Protein AF-F9DN22-F1 (afdb_monomer)

Organism: NCBI:txid1027292

Secondary structure (DSSP, 8-state):
-HHHHHHHHHHHHHHHHHHHGGGGS--SSTTHHHHHHHHHHHHHHHHHHHTTTHHHHHHHHHTTHHHHHTTTS-HHHHHHHHHHHHHHHHHHHHHHHHHHHHHHHHHTSPPP-----EE-T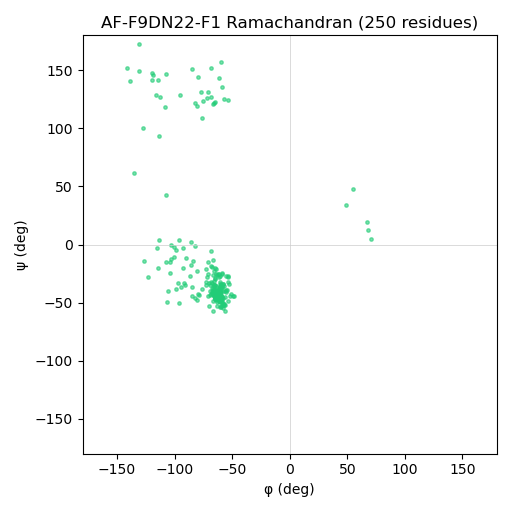TT--EE-THHHHSTTHHHHHH-HHHHHHHHHHHHHHHHHHHHHHHHHHHHH-S-HHHHHHHHHHHHHHHHHHHHHTT-GGG-HHHHH-GGGS-GGG--HHHHHHHHHHHHHHHHHHHHIIIIIS---TT--

Sequence (252 aa):
MAVGFTAVLAMLAAIICTLIIYKNYALEAQLEVYEVGFEIFNLIFPLLAVIPTGWLMYFERKNGFINYTLPRVNKKNYVFSKWIVSAGSGYLVVFCVSMISVLVALYVVPPITVQLSLVNPETGELMGKIVQTHIYGEQFLEQPFLYGLVLSLWKGIIGALVATLGFVFSLYSQNLFVILTGPFVYVLLENFCWSVFGLEKYRLVTAFEPSLVWVEAISWTSFVTGPVLLLLVILGYLVYKRKIVNARIYEL

Structure (mmCIF, N/CA/C/O backbone):
data_AF-F9DN22-F1
#
_entry.id   AF-F9DN22-F1
#
loop_
_atom_site.group_PDB
_atom_site.id
_atom_site.type_symbol
_atom_site.label_atom_id
_atom_site.label_alt_id
_atom_site.label_comp_id
_atom_site.label_asym_id
_atom_site.label_entity_id
_atom_site.label_seq_id
_atom_site.pdbx_PDB_ins_code
_atom_site.Cartn_x
_atom_site.Cartn_y
_atom_site.Cartn_z
_atom_site.occupancy
_atom_site.B_iso_or_equiv
_atom_site.auth_seq_id
_atom_site.auth_comp_id
_atom_site.auth_asym_id
_atom_site.auth_atom_id
_atom_site.pdbx_PDB_model_num
ATOM 1 N N . MET A 1 1 ? -1.978 17.334 8.839 1.00 59.06 1 MET A N 1
ATOM 2 C CA . MET A 1 1 ? -0.557 17.733 8.950 1.00 59.06 1 MET A CA 1
ATOM 3 C C . MET A 1 1 ? 0.388 16.536 8.795 1.00 59.06 1 MET A C 1
ATOM 5 O O . MET A 1 1 ? 1.213 16.576 7.897 1.00 59.06 1 MET A O 1
ATOM 9 N N . ALA A 1 2 ? 0.223 15.442 9.556 1.00 74.75 2 ALA A N 1
ATOM 10 C CA . ALA A 1 2 ? 1.110 14.266 9.474 1.00 74.75 2 ALA A CA 1
ATOM 11 C C . ALA A 1 2 ? 1.152 13.563 8.095 1.00 74.75 2 ALA A C 1
ATOM 13 O O . ALA A 1 2 ? 2.229 13.224 7.612 1.00 74.75 2 ALA A O 1
ATOM 14 N N . VAL A 1 3 ? 0.003 13.398 7.424 1.00 81.31 3 VAL A N 1
ATOM 15 C CA . VAL A 1 3 ? -0.061 12.764 6.089 1.00 81.31 3 VAL A CA 1
ATOM 16 C C . VAL A 1 3 ? 0.710 13.566 5.037 1.00 81.31 3 VAL A C 1
ATOM 18 O O . VAL A 1 3 ? 1.510 13.003 4.305 1.00 81.31 3 VAL A O 1
ATOM 21 N N . GLY A 1 4 ? 0.534 14.890 5.004 1.00 84.44 4 GLY A N 1
ATOM 22 C CA . GLY A 1 4 ? 1.259 15.747 4.062 1.00 84.44 4 GLY A CA 1
ATOM 23 C C . GLY A 1 4 ? 2.772 15.712 4.285 1.00 84.44 4 GLY A C 1
ATOM 24 O O . GLY A 1 4 ? 3.525 15.580 3.329 1.00 84.44 4 GLY A O 1
ATOM 25 N N . PHE A 1 5 ? 3.218 15.752 5.544 1.00 87.88 5 PHE A N 1
ATOM 26 C CA . PHE A 1 5 ? 4.644 15.692 5.870 1.00 87.88 5 PHE A CA 1
ATOM 27 C C . PHE A 1 5 ? 5.283 14.353 5.468 1.00 87.88 5 PHE A C 1
ATOM 29 O O . PHE A 1 5 ? 6.313 14.337 4.801 1.00 87.88 5 PHE A O 1
ATOM 36 N N . THR A 1 6 ? 4.646 13.232 5.824 1.00 86.38 6 THR A N 1
ATOM 37 C CA . THR A 1 6 ? 5.121 11.886 5.447 1.00 86.38 6 THR A CA 1
ATOM 38 C C . THR A 1 6 ? 5.137 11.683 3.934 1.00 86.38 6 THR A C 1
ATOM 40 O O . THR A 1 6 ? 6.126 11.174 3.413 1.00 86.38 6 THR A O 1
ATOM 43 N N . ALA A 1 7 ? 4.101 12.139 3.222 1.00 89.25 7 ALA A N 1
ATOM 44 C CA . ALA A 1 7 ? 4.054 12.087 1.765 1.00 89.25 7 ALA A CA 1
ATOM 45 C C . ALA A 1 7 ? 5.203 12.883 1.135 1.00 89.25 7 ALA A C 1
ATOM 47 O O . ALA A 1 7 ? 5.909 12.352 0.289 1.00 89.25 7 ALA A O 1
ATOM 48 N N . VAL A 1 8 ? 5.424 14.132 1.562 1.00 92.56 8 VAL A N 1
ATOM 49 C CA . VAL A 1 8 ? 6.496 14.986 1.021 1.00 92.56 8 VAL A CA 1
ATOM 50 C C . VAL A 1 8 ? 7.867 14.371 1.272 1.00 92.56 8 VAL A C 1
ATOM 52 O O . VAL A 1 8 ? 8.672 14.293 0.349 1.00 92.56 8 VAL A O 1
ATOM 55 N N . LEU A 1 9 ? 8.126 13.881 2.485 1.00 92.75 9 LEU A N 1
ATOM 56 C CA . LEU A 1 9 ? 9.406 13.258 2.813 1.00 92.75 9 LEU A CA 1
ATOM 57 C C . LEU A 1 9 ? 9.639 11.978 1.997 1.00 92.75 9 LEU A C 1
ATOM 59 O O . LEU A 1 9 ? 10.730 11.785 1.464 1.00 92.75 9 LEU A O 1
ATOM 63 N N . ALA A 1 10 ? 8.609 11.143 1.841 1.00 91.94 10 ALA A N 1
ATOM 64 C CA . ALA A 1 10 ? 8.686 9.939 1.020 1.00 91.94 10 ALA A CA 1
ATOM 65 C C . ALA A 1 10 ? 8.873 10.265 -0.471 1.00 91.94 10 ALA A C 1
ATOM 67 O O . ALA A 1 10 ? 9.669 9.609 -1.131 1.00 91.94 10 ALA A O 1
ATOM 68 N N . MET A 1 11 ? 8.210 11.305 -0.989 1.00 93.12 11 MET A N 1
ATOM 69 C CA . MET A 1 11 ? 8.397 11.777 -2.365 1.00 93.12 11 MET A CA 1
ATOM 70 C C . MET A 1 11 ? 9.815 12.308 -2.600 1.00 93.12 11 MET A C 1
ATOM 72 O O . MET A 1 11 ? 10.427 11.972 -3.607 1.00 93.12 11 MET A O 1
ATOM 76 N N . LEU A 1 12 ? 10.374 13.092 -1.672 1.00 93.88 12 LEU A N 1
ATOM 77 C CA . LEU A 1 12 ? 11.759 13.570 -1.774 1.00 93.88 12 LEU A CA 1
ATOM 78 C C . LEU A 1 12 ? 12.757 12.409 -1.770 1.00 93.88 12 LEU A C 1
ATOM 80 O O . LEU A 1 12 ? 13.663 12.379 -2.600 1.00 93.88 12 LEU A O 1
ATOM 84 N N . ALA A 1 13 ? 12.569 11.434 -0.878 1.00 93.44 13 ALA A N 1
ATOM 85 C CA . ALA A 1 13 ? 13.389 10.227 -0.854 1.00 93.44 13 ALA A CA 1
ATOM 86 C C . ALA A 1 13 ? 13.275 9.445 -2.173 1.00 93.44 13 ALA A C 1
ATOM 88 O O . ALA A 1 13 ? 14.283 9.016 -2.724 1.00 93.44 13 ALA A O 1
ATOM 89 N N . ALA A 1 14 ? 12.061 9.324 -2.711 1.00 91.88 14 ALA A N 1
ATOM 90 C CA . ALA A 1 14 ? 11.787 8.647 -3.969 1.00 91.88 14 ALA A CA 1
ATOM 91 C C . ALA A 1 14 ? 12.483 9.315 -5.160 1.00 91.88 14 ALA A C 1
ATOM 93 O O . ALA A 1 14 ? 13.136 8.627 -5.943 1.00 91.88 14 ALA A O 1
ATOM 94 N N . ILE A 1 15 ? 12.439 10.649 -5.242 1.00 92.88 15 ILE A N 1
ATOM 95 C CA . ILE A 1 15 ? 13.189 11.429 -6.237 1.00 92.88 15 ILE A CA 1
ATOM 96 C C . ILE A 1 15 ? 14.686 11.110 -6.127 1.00 92.88 15 ILE A C 1
ATOM 98 O O . ILE A 1 15 ? 15.316 10.735 -7.114 1.00 92.88 15 ILE A O 1
ATOM 102 N N . ILE A 1 16 ? 15.258 11.198 -4.924 1.00 92.75 16 ILE A N 1
ATOM 103 C CA . ILE A 1 16 ? 16.691 10.960 -4.695 1.00 92.75 16 ILE A CA 1
ATOM 104 C C . ILE A 1 16 ? 17.095 9.540 -5.119 1.00 92.75 16 ILE A C 1
ATOM 106 O O . ILE A 1 16 ? 18.076 9.381 -5.844 1.00 92.75 16 ILE A O 1
ATOM 110 N N . CYS A 1 17 ? 16.332 8.518 -4.725 1.00 90.44 17 CYS A N 1
ATOM 111 C CA . CYS A 1 17 ? 16.600 7.128 -5.100 1.00 90.44 17 CYS A CA 1
ATOM 112 C C . CYS A 1 17 ? 16.582 6.940 -6.623 1.00 90.44 17 CYS A C 1
ATOM 114 O O . CYS A 1 17 ? 17.547 6.417 -7.183 1.00 90.44 17 CYS A O 1
ATOM 116 N N . THR A 1 18 ? 15.553 7.452 -7.308 1.00 89.12 18 THR A N 1
ATOM 117 C CA . THR A 1 18 ? 15.462 7.370 -8.777 1.00 89.12 18 THR A CA 1
ATOM 118 C C . THR A 1 18 ? 16.566 8.123 -9.512 1.00 89.12 18 THR A C 1
ATOM 120 O O . THR A 1 18 ? 16.901 7.742 -10.622 1.00 89.12 18 THR A O 1
ATOM 123 N N . LEU A 1 19 ? 17.176 9.155 -8.917 1.00 89.31 19 LEU A N 1
ATOM 124 C CA . LEU A 1 19 ? 18.270 9.915 -9.539 1.00 89.31 19 LEU A CA 1
ATOM 125 C C . LEU A 1 19 ? 19.661 9.295 -9.326 1.00 89.31 19 LEU A C 1
ATOM 127 O O . LEU A 1 19 ? 20.612 9.663 -10.023 1.00 89.31 19 LEU A O 1
ATOM 131 N N . ILE A 1 20 ? 19.806 8.401 -8.345 1.00 89.44 20 ILE A N 1
ATOM 132 C CA . ILE A 1 20 ? 21.106 7.849 -7.942 1.00 89.44 20 ILE A CA 1
ATOM 133 C C . ILE A 1 20 ? 21.261 6.400 -8.397 1.00 89.44 20 ILE A C 1
ATOM 135 O O . ILE A 1 20 ? 22.288 6.068 -8.985 1.00 89.44 20 ILE A O 1
ATOM 139 N N . ILE A 1 21 ? 20.269 5.547 -8.127 1.00 87.44 21 ILE A N 1
ATOM 140 C CA . ILE A 1 21 ? 20.440 4.087 -8.200 1.00 87.44 21 ILE A CA 1
ATOM 141 C C . ILE A 1 21 ? 20.625 3.617 -9.650 1.00 87.44 21 ILE A C 1
ATOM 143 O O . ILE A 1 21 ? 21.513 2.810 -9.913 1.00 87.44 21 ILE A O 1
ATOM 147 N N . TYR A 1 22 ? 19.880 4.188 -10.603 1.00 85.38 22 TYR A N 1
ATOM 148 C CA . TYR A 1 22 ? 19.884 3.747 -12.006 1.00 85.38 22 TYR A CA 1
ATOM 149 C C . TYR A 1 22 ? 21.254 3.814 -12.696 1.00 85.38 22 TYR A C 1
ATOM 151 O O . TYR A 1 22 ? 21.498 3.084 -13.650 1.00 85.38 22 TYR A O 1
ATOM 159 N N . LYS A 1 23 ? 22.170 4.670 -12.223 1.00 84.94 23 LYS A N 1
ATOM 160 C CA . LYS A 1 23 ? 23.470 4.913 -12.873 1.00 84.94 23 LYS A CA 1
ATOM 161 C C . LYS A 1 23 ? 24.381 3.686 -12.907 1.00 84.94 23 LYS A C 1
ATOM 163 O O . LYS A 1 23 ? 25.302 3.645 -13.714 1.00 84.94 23 LYS A O 1
ATOM 168 N N . ASN A 1 24 ? 24.140 2.719 -12.024 1.00 83.50 24 ASN A N 1
ATOM 169 C CA . ASN A 1 24 ? 24.929 1.493 -11.923 1.00 83.50 24 ASN A CA 1
ATOM 170 C C . ASN A 1 24 ? 24.303 0.309 -12.680 1.00 83.50 24 ASN A C 1
ATOM 172 O O . ASN A 1 24 ? 24.827 -0.799 -12.591 1.00 83.50 24 ASN A O 1
ATOM 176 N N . TYR A 1 25 ? 23.190 0.522 -13.388 1.00 81.44 25 TYR A N 1
ATOM 177 C CA . TYR A 1 25 ? 22.428 -0.531 -14.055 1.00 81.44 25 TYR A CA 1
ATOM 178 C C . TYR A 1 25 ? 22.480 -0.364 -15.575 1.00 81.44 25 TYR A C 1
ATOM 180 O O . TYR A 1 25 ? 22.419 0.748 -16.099 1.00 81.44 25 TYR A O 1
ATOM 188 N N . ALA A 1 26 ? 22.577 -1.491 -16.280 1.00 80.25 26 ALA A N 1
ATOM 189 C CA . ALA A 1 26 ? 22.326 -1.554 -17.712 1.00 80.25 26 ALA A CA 1
ATOM 190 C C . ALA A 1 26 ? 20.810 -1.617 -17.922 1.00 80.25 26 ALA A C 1
ATOM 192 O O . ALA A 1 26 ? 20.167 -2.536 -17.417 1.00 80.25 26 ALA A O 1
ATOM 193 N N . LEU A 1 27 ? 20.257 -0.622 -18.615 1.00 82.50 27 LEU A N 1
ATOM 194 C CA . LEU A 1 27 ? 18.819 -0.471 -18.819 1.00 82.50 27 LEU A CA 1
ATOM 195 C C . LEU A 1 27 ? 18.485 -0.520 -20.311 1.00 82.50 27 LEU A C 1
ATOM 197 O O . LEU A 1 27 ? 19.245 -0.042 -21.162 1.00 82.50 27 LEU A O 1
ATOM 201 N N . GLU A 1 28 ? 17.328 -1.086 -20.616 1.00 80.25 28 GLU A N 1
ATOM 202 C CA . GLU A 1 28 ? 16.804 -1.255 -21.967 1.00 80.25 28 GLU A CA 1
ATOM 203 C C . GLU A 1 28 ? 15.687 -0.244 -22.274 1.00 80.25 28 GLU A C 1
ATOM 205 O O . GLU A 1 28 ? 15.499 0.117 -23.436 1.00 80.25 28 GLU A O 1
ATOM 210 N N . ALA A 1 29 ? 14.989 0.281 -21.259 1.00 83.38 29 ALA A N 1
ATOM 211 C CA . ALA A 1 29 ? 14.007 1.353 -21.437 1.00 83.38 29 ALA A CA 1
ATOM 212 C C . ALA A 1 29 ? 14.017 2.384 -20.314 1.00 83.38 29 ALA A C 1
ATOM 214 O O . ALA A 1 29 ? 14.308 2.106 -19.153 1.00 83.38 29 ALA A O 1
ATOM 215 N N . GLN A 1 30 ? 13.614 3.602 -20.676 1.00 84.69 30 GLN A N 1
ATOM 216 C CA . GLN A 1 30 ? 13.606 4.748 -19.771 1.00 84.69 30 GLN A CA 1
ATOM 217 C C . GLN A 1 30 ? 12.753 4.504 -18.516 1.00 84.69 30 GLN A C 1
ATOM 219 O O . GLN A 1 30 ? 13.094 4.985 -17.439 1.00 84.69 30 GLN A O 1
ATOM 224 N N . LEU A 1 31 ? 11.651 3.757 -18.630 1.00 86.62 31 LEU A N 1
ATOM 225 C CA . LEU A 1 31 ? 10.763 3.500 -17.498 1.00 86.62 31 LEU A CA 1
ATOM 226 C C . LEU A 1 31 ? 11.362 2.520 -16.470 1.00 86.62 31 LEU A C 1
ATOM 228 O O . LEU A 1 31 ? 10.996 2.588 -15.301 1.00 86.62 31 LEU A O 1
ATOM 232 N N . GLU A 1 32 ? 12.347 1.695 -16.833 1.00 86.75 32 GLU A N 1
ATOM 233 C CA . GLU A 1 32 ? 13.037 0.803 -15.881 1.00 86.75 32 GLU A CA 1
ATOM 234 C C . GLU A 1 32 ? 13.844 1.581 -14.827 1.00 86.75 32 GLU A C 1
ATOM 236 O O . GLU A 1 32 ? 14.063 1.098 -13.717 1.00 86.75 32 GLU A O 1
ATOM 241 N N . VAL A 1 33 ? 14.222 2.832 -15.127 1.00 89.06 33 VAL A N 1
ATOM 242 C CA . VAL A 1 33 ? 14.831 3.762 -14.158 1.00 89.06 33 VAL A CA 1
ATOM 243 C C . VAL A 1 33 ? 13.944 3.920 -12.921 1.00 89.06 33 VAL A C 1
ATOM 245 O O . VAL A 1 33 ? 14.444 4.003 -11.796 1.00 89.06 33 VAL A O 1
ATOM 248 N N . TYR A 1 34 ? 12.624 3.963 -13.123 1.00 89.88 34 TYR A N 1
ATOM 249 C CA . TYR A 1 34 ? 11.663 4.014 -12.030 1.00 89.88 34 TYR A CA 1
ATOM 250 C C . TYR A 1 34 ? 11.689 2.718 -11.222 1.00 89.88 34 TYR A C 1
ATOM 252 O O . TYR A 1 34 ? 11.789 2.792 -10.002 1.00 89.88 34 TYR A O 1
ATOM 260 N N . GLU A 1 35 ? 11.641 1.559 -11.875 1.00 88.00 35 GLU A N 1
ATOM 261 C CA . GLU A 1 35 ? 11.565 0.263 -11.194 1.00 88.00 35 GLU A CA 1
ATOM 262 C C . GLU A 1 35 ? 12.786 0.021 -10.299 1.00 88.00 35 GLU A C 1
ATOM 264 O O . GLU A 1 35 ? 12.640 -0.257 -9.107 1.00 88.00 35 GLU A O 1
ATOM 269 N N . VAL A 1 36 ? 13.985 0.266 -10.835 1.00 88.12 36 VAL A N 1
ATOM 270 C CA . VAL A 1 36 ? 15.254 0.170 -10.096 1.00 88.12 36 VAL A CA 1
ATOM 271 C C . VAL A 1 36 ? 15.319 1.199 -8.963 1.00 88.12 36 VAL A C 1
ATOM 273 O O . VAL A 1 36 ? 15.729 0.903 -7.841 1.00 88.12 36 VAL A O 1
ATOM 276 N N . GLY A 1 37 ? 14.877 2.433 -9.216 1.00 86.88 37 GLY A N 1
ATOM 277 C CA . GLY A 1 37 ? 14.836 3.478 -8.192 1.00 86.88 37 GLY A CA 1
ATOM 278 C C . GLY A 1 37 ? 13.820 3.217 -7.074 1.00 86.88 37 GLY A C 1
ATOM 279 O O . GLY A 1 37 ? 13.931 3.806 -5.995 1.00 86.88 37 GLY A O 1
ATOM 280 N N . PHE A 1 38 ? 12.834 2.350 -7.311 1.00 90.31 38 PHE A N 1
ATOM 281 C CA . PHE A 1 38 ? 11.705 2.105 -6.418 1.00 90.31 38 PHE A CA 1
ATOM 282 C C . PHE A 1 38 ? 11.857 0.834 -5.562 1.00 90.31 38 PHE A C 1
ATOM 284 O O . PHE A 1 38 ? 11.040 0.596 -4.672 1.00 90.31 38 PHE A O 1
ATOM 291 N N . GLU A 1 39 ? 12.932 0.058 -5.729 1.00 88.75 39 GLU A N 1
ATOM 292 C CA . GLU A 1 39 ? 13.181 -1.193 -4.989 1.00 88.75 39 GLU A CA 1
ATOM 293 C C . GLU A 1 39 ? 13.074 -1.045 -3.461 1.00 88.75 39 GLU A C 1
ATOM 295 O O . GLU A 1 39 ? 12.423 -1.846 -2.787 1.00 88.75 39 GLU A O 1
ATOM 300 N N . ILE A 1 40 ? 13.653 0.020 -2.892 1.00 90.19 40 ILE A N 1
ATOM 301 C CA . ILE A 1 40 ? 13.572 0.283 -1.444 1.00 90.19 40 ILE A CA 1
ATOM 302 C C . ILE A 1 40 ? 12.113 0.505 -1.026 1.00 90.19 40 ILE A C 1
ATOM 304 O O . ILE A 1 40 ? 11.674 0.001 0.010 1.00 90.19 40 ILE A O 1
ATOM 308 N N . PHE A 1 41 ? 11.342 1.221 -1.846 1.00 91.69 41 PHE A N 1
ATOM 309 C CA . PHE A 1 41 ? 9.927 1.490 -1.604 1.00 91.69 41 PHE A CA 1
ATOM 310 C C . PHE A 1 41 ? 9.081 0.223 -1.704 1.00 91.69 41 PHE A C 1
ATOM 312 O O . PHE A 1 41 ? 8.162 0.066 -0.904 1.00 91.69 41 PHE A O 1
ATOM 319 N N . ASN A 1 42 ? 9.438 -0.724 -2.574 1.00 91.38 42 ASN A N 1
ATOM 320 C CA . ASN A 1 42 ? 8.796 -2.040 -2.644 1.00 91.38 42 ASN A CA 1
ATOM 321 C C . ASN A 1 42 ? 8.933 -2.847 -1.346 1.00 91.38 42 ASN A C 1
ATOM 323 O O . ASN A 1 42 ? 8.046 -3.633 -1.019 1.00 91.38 42 ASN A O 1
ATOM 327 N N . LEU A 1 43 ? 9.989 -2.621 -0.562 1.00 92.12 43 LEU A N 1
ATOM 328 C CA . LEU A 1 43 ? 10.130 -3.232 0.759 1.00 92.12 43 LEU A CA 1
ATOM 329 C C . LEU A 1 43 ? 9.345 -2.468 1.837 1.00 92.12 43 LEU A C 1
ATOM 331 O O . LEU A 1 43 ? 8.655 -3.073 2.659 1.00 92.12 43 LEU A O 1
ATOM 335 N N . ILE A 1 44 ? 9.455 -1.136 1.862 1.00 93.94 44 ILE A N 1
ATOM 336 C CA . ILE A 1 44 ? 8.941 -0.314 2.973 1.00 93.94 44 ILE A CA 1
ATOM 337 C C . ILE A 1 44 ? 7.515 0.220 2.768 1.00 93.94 44 ILE A C 1
ATOM 339 O O . ILE A 1 44 ? 6.976 0.849 3.685 1.00 93.94 44 ILE A O 1
ATOM 343 N N . PHE A 1 45 ? 6.867 -0.022 1.621 1.00 94.00 45 PHE A N 1
ATOM 344 C CA . PHE A 1 45 ? 5.517 0.493 1.346 1.00 94.00 45 PHE A CA 1
ATOM 345 C C . PHE A 1 45 ? 4.475 0.175 2.435 1.00 94.00 45 PHE A C 1
ATOM 347 O O . PHE A 1 45 ? 3.635 1.047 2.685 1.00 94.00 45 PHE A O 1
ATOM 354 N N . PRO A 1 46 ? 4.502 -0.978 3.150 1.00 95.12 46 PRO A N 1
ATOM 355 C CA . PRO A 1 46 ? 3.509 -1.242 4.186 1.00 95.12 46 PRO A CA 1
ATOM 356 C C . PRO A 1 46 ? 3.624 -0.269 5.360 1.00 95.12 46 PRO A C 1
ATOM 358 O O . PRO A 1 46 ? 2.618 0.134 5.942 1.00 95.12 46 PRO A O 1
ATOM 361 N N . LEU A 1 47 ? 4.852 0.146 5.687 1.00 94.12 47 LEU A N 1
ATOM 362 C CA . LEU A 1 47 ? 5.113 1.143 6.721 1.00 94.12 47 LEU A CA 1
ATOM 363 C C . LEU A 1 47 ? 4.665 2.528 6.252 1.00 94.12 47 LEU A C 1
ATOM 365 O O . LEU A 1 47 ? 3.981 3.230 6.995 1.00 94.12 47 LEU A O 1
ATOM 369 N N . LEU A 1 48 ? 4.984 2.897 5.008 1.00 93.06 48 LEU A N 1
ATOM 370 C CA . LEU A 1 48 ? 4.572 4.180 4.427 1.00 93.06 48 LEU A CA 1
ATOM 371 C C . LEU A 1 48 ? 3.049 4.341 4.383 1.00 93.06 48 LEU A C 1
ATOM 373 O O . LEU A 1 48 ? 2.547 5.433 4.638 1.00 93.06 48 LEU A O 1
ATOM 377 N N . ALA A 1 49 ? 2.313 3.261 4.117 1.00 94.50 49 ALA A N 1
ATOM 378 C CA . ALA A 1 49 ? 0.855 3.284 4.095 1.00 94.50 49 ALA A CA 1
ATOM 379 C C . ALA A 1 49 ? 0.234 3.484 5.492 1.00 94.50 49 ALA A C 1
ATOM 381 O O . ALA A 1 49 ? -0.805 4.132 5.622 1.00 94.50 49 ALA A O 1
ATOM 382 N N . VAL A 1 50 ? 0.852 2.933 6.544 1.00 94.00 50 VAL A N 1
ATOM 383 C CA . VAL A 1 50 ? 0.243 2.831 7.884 1.00 94.00 50 VAL A CA 1
ATOM 384 C C . VAL A 1 50 ? 0.712 3.931 8.834 1.00 94.00 50 VAL A C 1
ATOM 386 O O . VAL A 1 50 ? -0.098 4.458 9.597 1.00 94.00 50 VAL A O 1
ATOM 389 N N . ILE A 1 51 ? 1.989 4.323 8.793 1.00 91.62 51 ILE A N 1
ATOM 390 C CA . ILE A 1 51 ? 2.568 5.357 9.673 1.00 91.62 51 ILE A CA 1
ATOM 391 C C . ILE A 1 51 ? 1.758 6.667 9.702 1.00 91.62 51 ILE A C 1
ATOM 393 O O . ILE A 1 51 ? 1.547 7.194 10.799 1.00 91.62 51 ILE A O 1
ATOM 397 N N . PRO A 1 52 ? 1.250 7.201 8.572 1.00 89.38 52 PRO A N 1
ATOM 398 C CA . PRO A 1 52 ? 0.568 8.492 8.563 1.00 89.38 52 PRO A CA 1
ATOM 399 C C . PRO A 1 52 ? -0.687 8.543 9.442 1.00 89.38 52 PRO A C 1
ATOM 401 O O . PRO A 1 52 ? -0.959 9.580 10.054 1.00 89.38 52 PRO A O 1
ATOM 404 N N . THR A 1 53 ? -1.452 7.446 9.512 1.00 90.12 53 THR A N 1
ATOM 405 C CA . THR A 1 53 ? -2.776 7.423 10.160 1.00 90.12 53 THR A CA 1
ATOM 406 C C . THR A 1 53 ? -2.973 6.342 11.218 1.00 90.12 53 THR A C 1
ATOM 408 O O . THR A 1 53 ? -3.898 6.468 12.021 1.00 90.12 53 THR A O 1
ATOM 411 N N . GLY A 1 54 ? -2.104 5.333 11.306 1.00 86.88 54 GLY A N 1
ATOM 412 C CA . GLY A 1 54 ? -2.263 4.189 12.215 1.00 86.88 54 GLY A CA 1
ATOM 413 C C . GLY A 1 54 ? -2.315 4.562 13.701 1.00 86.88 54 GLY A C 1
ATOM 414 O O . GLY A 1 54 ? -2.974 3.895 14.494 1.00 86.88 54 GLY A O 1
ATOM 415 N N . TRP A 1 55 ? -1.693 5.677 14.088 1.00 89.94 55 TRP A N 1
ATOM 416 C CA . TRP A 1 55 ? -1.701 6.176 15.466 1.00 89.94 55 TRP A CA 1
ATOM 417 C C . TRP A 1 55 ? -2.979 6.946 15.839 1.00 89.94 55 TRP A C 1
ATOM 419 O O . TRP A 1 55 ? -3.312 7.017 17.021 1.00 89.94 55 TRP A O 1
ATOM 429 N N . LEU A 1 56 ? -3.722 7.501 14.873 1.00 91.19 56 LEU A N 1
ATOM 430 C CA . LEU A 1 56 ? -4.838 8.419 15.149 1.00 91.19 56 LEU A CA 1
ATOM 431 C C . LEU A 1 56 ? -5.929 7.758 15.997 1.00 91.19 56 LEU A C 1
ATOM 433 O O . LEU A 1 56 ? -6.277 8.247 17.070 1.00 91.19 56 LEU A O 1
ATOM 437 N N . MET A 1 57 ? -6.426 6.606 15.547 1.00 89.62 57 MET A N 1
ATOM 438 C CA . MET A 1 57 ? -7.472 5.871 16.262 1.00 89.62 57 MET A CA 1
ATOM 439 C C . MET A 1 57 ? -6.962 5.299 17.592 1.00 89.62 57 MET A C 1
ATOM 441 O O . MET A 1 57 ? -7.704 5.229 18.572 1.00 89.62 57 MET A O 1
ATOM 445 N N . TYR A 1 58 ? -5.680 4.930 17.653 1.00 90.81 58 TYR A N 1
ATOM 446 C CA . TYR A 1 58 ? -5.051 4.449 18.879 1.00 90.81 58 TYR A CA 1
ATOM 447 C C . TYR A 1 58 ? -5.068 5.507 19.989 1.00 90.81 58 TYR A C 1
ATOM 449 O O . TYR A 1 58 ? -5.496 5.209 21.104 1.00 90.81 58 TYR A O 1
ATOM 457 N N . PHE A 1 59 ? -4.658 6.746 19.700 1.00 89.81 59 PHE A N 1
ATOM 458 C CA . PHE A 1 59 ? -4.664 7.812 20.707 1.00 89.81 59 PHE A CA 1
ATOM 459 C C . PHE A 1 59 ? -6.075 8.266 21.082 1.00 89.81 59 PHE A C 1
ATOM 461 O O . PHE A 1 59 ? -6.316 8.576 22.246 1.00 89.81 59 PHE A O 1
ATOM 468 N N . GLU A 1 60 ? -7.027 8.252 20.147 1.00 89.56 60 GLU A N 1
ATOM 469 C CA . GLU A 1 60 ? -8.432 8.544 20.465 1.00 89.56 60 GLU A CA 1
ATOM 470 C C . GLU A 1 60 ? -9.027 7.537 21.455 1.00 89.56 60 GLU A C 1
ATOM 472 O O . GLU A 1 60 ? -9.766 7.931 22.362 1.00 89.56 60 GLU A O 1
ATOM 477 N N . ARG A 1 61 ? -8.675 6.251 21.318 1.00 88.12 61 ARG A N 1
ATOM 478 C CA . ARG A 1 61 ? -9.019 5.216 22.300 1.00 88.12 61 ARG A CA 1
ATOM 479 C C . ARG A 1 61 ? -8.288 5.474 23.611 1.00 88.12 61 ARG A C 1
ATOM 481 O O . ARG A 1 61 ? -8.942 5.668 24.628 1.00 88.12 61 ARG A O 1
ATOM 488 N N . LYS A 1 62 ? -6.952 5.546 23.575 1.00 87.12 62 LYS A N 1
ATOM 489 C CA . LYS A 1 62 ? -6.095 5.674 24.765 1.00 87.12 62 LYS A CA 1
ATOM 490 C C . LYS A 1 62 ? -6.454 6.871 25.647 1.00 87.12 62 LYS A C 1
ATOM 492 O O . LYS A 1 62 ? -6.433 6.752 26.864 1.00 87.12 62 LYS A O 1
ATOM 497 N N . ASN A 1 63 ? -6.805 8.002 25.041 1.00 87.69 63 ASN A N 1
ATOM 498 C CA . ASN A 1 63 ? -7.135 9.231 25.763 1.00 87.69 63 ASN A CA 1
ATOM 499 C C . ASN A 1 63 ? -8.612 9.300 26.193 1.00 87.69 63 ASN A C 1
ATOM 501 O O . ASN A 1 63 ? -9.047 10.321 26.720 1.00 87.69 63 ASN A O 1
ATOM 505 N N . GLY A 1 64 ? -9.415 8.267 25.916 1.00 83.62 64 GLY A N 1
ATOM 506 C CA . GLY A 1 64 ? -10.847 8.252 26.224 1.00 83.62 64 GLY A CA 1
ATOM 507 C C . GLY A 1 64 ? -11.679 9.244 25.404 1.00 83.62 64 GLY A C 1
ATOM 508 O O . GLY A 1 64 ? -12.849 9.459 25.715 1.00 83.62 64 GLY A O 1
ATOM 509 N N . PHE A 1 65 ? -11.118 9.834 24.341 1.00 85.62 65 PHE A N 1
ATOM 510 C CA . PHE A 1 65 ? -11.800 10.826 23.497 1.00 85.62 65 PHE A CA 1
ATOM 511 C C . PHE A 1 65 ? -13.090 10.268 22.881 1.00 85.62 65 PHE A C 1
ATOM 513 O O . PHE A 1 65 ? -14.096 10.965 22.750 1.00 85.62 65 PHE A O 1
ATOM 520 N N . ILE A 1 66 ? -13.078 8.973 22.575 1.00 83.19 66 ILE A N 1
ATOM 521 C CA . ILE A 1 66 ? -14.217 8.224 22.043 1.00 83.19 66 ILE A CA 1
ATOM 522 C C . ILE A 1 66 ? -15.446 8.292 22.963 1.00 83.19 66 ILE A C 1
ATOM 524 O O . ILE A 1 66 ? -16.567 8.399 22.470 1.00 83.19 66 ILE A O 1
ATOM 528 N N . ASN A 1 67 ? -15.271 8.305 24.287 1.00 82.12 67 ASN A N 1
ATOM 529 C CA . ASN A 1 67 ? -16.399 8.346 25.225 1.00 82.12 67 ASN A CA 1
ATOM 530 C C . ASN A 1 67 ? -17.175 9.669 25.155 1.00 82.12 67 ASN A C 1
ATOM 532 O O . ASN A 1 67 ? -18.373 9.696 25.423 1.00 82.12 67 ASN A O 1
ATOM 536 N N . TYR A 1 68 ? -16.517 10.751 24.733 1.00 84.38 68 TYR A N 1
ATOM 537 C CA . TYR A 1 68 ? -17.137 12.066 24.575 1.00 84.38 68 TYR A CA 1
ATOM 538 C C . TYR A 1 68 ? -17.796 12.259 23.204 1.00 84.38 68 TYR A C 1
ATOM 540 O O . TYR A 1 68 ? -18.750 13.029 23.079 1.00 84.38 68 TYR A O 1
ATOM 548 N N . THR A 1 69 ? -17.312 11.570 22.167 1.00 82.75 69 THR A N 1
ATOM 549 C CA . THR A 1 69 ? -17.830 11.708 20.797 1.00 82.75 69 THR A CA 1
ATOM 550 C C . THR A 1 69 ? -18.955 10.728 20.478 1.00 82.75 69 THR A C 1
ATOM 552 O O . THR A 1 69 ? -19.904 11.094 19.782 1.00 82.75 69 THR A O 1
ATOM 555 N N . LEU A 1 70 ? -18.908 9.508 21.020 1.00 80.94 70 LEU A N 1
ATOM 556 C CA . LEU A 1 70 ? -19.904 8.464 20.760 1.00 80.94 70 LEU A CA 1
ATOM 557 C C . LEU A 1 70 ? -21.352 8.797 21.158 1.00 80.94 70 LEU A C 1
ATOM 559 O O . LEU A 1 70 ? -22.245 8.329 20.455 1.00 80.94 70 LEU A O 1
ATOM 563 N N . PRO A 1 71 ? -21.642 9.585 22.214 1.00 83.19 71 PRO A N 1
ATOM 564 C CA . PRO A 1 71 ? -23.019 9.978 22.522 1.00 83.19 71 PRO A CA 1
ATOM 565 C C . PRO A 1 71 ? -23.654 10.872 21.448 1.00 83.19 71 PRO A C 1
ATOM 567 O O . PRO A 1 71 ? -24.873 10.991 21.393 1.00 83.19 71 PRO A O 1
ATOM 570 N N . ARG A 1 72 ? -22.838 11.521 20.604 1.00 84.06 72 ARG A N 1
ATOM 571 C CA . ARG A 1 72 ? -23.281 12.531 19.628 1.00 84.06 72 ARG A CA 1
ATOM 572 C C . ARG A 1 72 ? -23.328 12.015 18.191 1.00 84.06 72 ARG A C 1
ATOM 574 O O . ARG A 1 72 ? -23.897 12.678 17.330 1.00 84.06 72 ARG A O 1
ATOM 581 N N . VAL A 1 73 ? -22.705 10.870 17.908 1.00 86.69 73 VAL A N 1
ATOM 582 C CA . VAL A 1 73 ? -22.546 10.343 16.546 1.00 86.69 73 VAL A CA 1
ATOM 583 C C . VAL A 1 73 ? -22.783 8.838 16.528 1.00 86.69 73 VAL A C 1
ATOM 585 O O . VAL A 1 73 ? -22.322 8.100 17.395 1.00 86.69 73 VAL A O 1
ATOM 588 N N . ASN A 1 74 ? -23.448 8.352 15.480 1.00 86.62 74 ASN A N 1
ATOM 589 C CA . ASN A 1 74 ? -23.623 6.920 15.258 1.00 86.62 74 ASN A CA 1
ATOM 590 C C . ASN A 1 74 ? -22.271 6.189 15.179 1.00 86.62 74 ASN A C 1
ATOM 592 O O . ASN A 1 74 ? -21.438 6.482 14.319 1.00 86.62 74 ASN A O 1
ATOM 596 N N . LYS A 1 75 ? -22.103 5.156 16.016 1.00 83.94 75 LYS A N 1
ATOM 597 C CA . LYS A 1 75 ? -20.891 4.315 16.121 1.00 83.94 75 LYS A CA 1
ATOM 598 C C . LYS A 1 75 ? -20.360 3.821 14.768 1.00 83.94 75 LYS A C 1
ATOM 600 O O . LYS A 1 75 ? -19.159 3.870 14.517 1.00 83.94 75 LYS A O 1
ATOM 605 N N . LYS A 1 76 ? -21.261 3.360 13.890 1.00 85.06 76 LYS A N 1
ATOM 606 C CA . LYS A 1 76 ? -20.914 2.839 12.555 1.00 85.06 76 LYS A CA 1
ATOM 607 C C . LYS A 1 76 ? -20.331 3.928 11.655 1.00 85.06 76 LYS A C 1
ATOM 609 O O . LYS A 1 76 ? -19.279 3.719 11.060 1.00 85.06 76 LYS A O 1
ATOM 614 N N . ASN A 1 77 ? -20.979 5.091 11.616 1.00 87.00 77 ASN A N 1
ATOM 615 C CA . ASN A 1 77 ? -20.548 6.218 10.790 1.00 87.00 77 ASN A CA 1
ATOM 616 C C . ASN A 1 77 ? -19.207 6.767 11.282 1.00 87.00 77 ASN A C 1
ATOM 618 O O . ASN A 1 77 ? -18.345 7.072 10.469 1.00 87.00 77 ASN A O 1
ATOM 622 N N . TYR A 1 78 ? -18.993 6.798 12.601 1.00 89.81 78 TYR A N 1
ATOM 623 C CA . TYR A 1 78 ? -17.717 7.206 13.186 1.00 89.81 78 TYR A CA 1
ATOM 624 C C . TYR A 1 78 ? -16.548 6.340 12.698 1.00 89.81 78 TYR A C 1
ATOM 626 O O . TYR A 1 78 ? -15.575 6.855 12.147 1.00 89.81 78 TYR A O 1
ATOM 634 N N . VAL A 1 79 ? -16.654 5.015 12.858 1.00 89.81 79 VAL A N 1
ATOM 635 C CA . VAL A 1 79 ? -15.593 4.079 12.447 1.00 89.81 79 VAL A CA 1
ATOM 636 C C . VAL A 1 79 ? -15.398 4.110 10.933 1.00 89.81 79 VAL A C 1
ATOM 638 O O . VAL A 1 79 ? -14.261 4.105 10.473 1.00 89.81 79 VAL A O 1
ATOM 641 N N . PHE A 1 80 ? -16.483 4.199 10.162 1.00 91.38 80 PHE A N 1
ATOM 642 C CA . PHE A 1 80 ? -16.417 4.262 8.705 1.00 91.38 80 PHE A CA 1
ATOM 643 C C . PHE A 1 80 ? -15.713 5.529 8.204 1.00 91.38 80 PHE A C 1
ATOM 645 O O . PHE A 1 80 ? -14.821 5.440 7.365 1.00 91.38 80 PHE A O 1
ATOM 652 N N . SER A 1 81 ? -16.027 6.701 8.764 1.00 92.19 81 SER A N 1
ATOM 653 C CA . SER A 1 81 ? -15.329 7.945 8.423 1.00 92.19 81 SER A CA 1
ATOM 654 C C . SER A 1 81 ? -13.838 7.875 8.753 1.00 92.19 81 SER A C 1
ATOM 656 O O . SER A 1 81 ? -13.013 8.310 7.953 1.00 92.19 81 SER A O 1
ATOM 658 N N . LYS A 1 82 ? -13.463 7.291 9.897 1.00 92.44 82 LYS A N 1
ATOM 659 C CA . LYS A 1 82 ? -12.049 7.109 10.264 1.00 92.44 82 LYS A CA 1
ATOM 660 C C . LYS A 1 82 ? -11.334 6.111 9.357 1.00 92.44 82 LYS A C 1
ATOM 662 O O . LYS A 1 82 ? -10.182 6.344 8.993 1.00 92.44 82 LYS A O 1
ATOM 667 N N . TRP A 1 83 ? -12.023 5.047 8.956 1.00 95.00 83 TRP A N 1
ATOM 668 C CA . TRP A 1 83 ? -11.507 4.090 7.989 1.00 95.00 83 TRP A CA 1
ATOM 669 C C . TRP A 1 83 ? -11.240 4.751 6.634 1.00 95.00 83 TRP A C 1
ATOM 671 O O . TRP A 1 83 ? -10.142 4.589 6.116 1.00 95.00 83 TRP A O 1
ATOM 681 N N . ILE A 1 84 ? -12.171 5.560 6.108 1.00 95.44 84 ILE A N 1
ATOM 682 C CA . ILE A 1 84 ? -11.970 6.304 4.850 1.00 95.44 84 ILE A CA 1
ATOM 683 C C . ILE A 1 84 ? -10.723 7.184 4.933 1.00 95.44 84 ILE A C 1
ATOM 685 O O . ILE A 1 84 ? -9.912 7.185 4.011 1.00 95.44 84 ILE A O 1
ATOM 689 N N . VAL A 1 85 ? -10.540 7.909 6.041 1.00 94.50 85 VAL A N 1
ATOM 690 C CA . VAL A 1 85 ? -9.350 8.753 6.228 1.00 94.50 85 VAL A CA 1
ATOM 691 C C . VAL A 1 85 ? -8.075 7.907 6.243 1.00 94.50 85 VAL A C 1
ATOM 693 O O . VAL A 1 85 ? -7.084 8.298 5.632 1.00 94.50 85 VAL A O 1
ATOM 696 N N . SER A 1 86 ? -8.086 6.743 6.898 1.00 94.62 86 SER A N 1
ATOM 697 C CA . SER A 1 86 ? -6.912 5.867 6.956 1.00 94.62 86 SER A CA 1
ATOM 698 C C . SER A 1 86 ? -6.607 5.206 5.608 1.00 94.62 86 SER A C 1
ATOM 700 O O . SER A 1 86 ? -5.506 5.378 5.088 1.00 94.62 86 SER A O 1
ATOM 702 N N . ALA A 1 87 ? -7.585 4.546 4.987 1.00 96.44 87 ALA A N 1
ATOM 703 C CA . ALA A 1 87 ? -7.431 3.902 3.684 1.00 96.44 87 ALA A CA 1
ATOM 704 C C . ALA A 1 87 ? -7.083 4.919 2.584 1.00 96.44 87 ALA A C 1
ATOM 706 O O . ALA A 1 87 ? -6.144 4.704 1.822 1.00 96.44 87 ALA A O 1
ATOM 707 N N . GLY A 1 88 ? -7.772 6.065 2.555 1.00 96.00 88 GLY A N 1
ATOM 708 C CA . GLY A 1 88 ? -7.497 7.152 1.615 1.00 96.00 88 GLY A CA 1
ATOM 709 C C . GLY A 1 88 ? -6.116 7.776 1.816 1.00 96.00 88 GLY A C 1
ATOM 710 O O . GLY A 1 88 ? -5.448 8.106 0.841 1.00 96.00 88 GLY A O 1
ATOM 711 N N . SER A 1 89 ? -5.635 7.883 3.060 1.00 94.44 89 SER A N 1
ATOM 712 C CA . SER A 1 89 ? -4.263 8.341 3.317 1.00 94.44 89 SER A CA 1
ATOM 713 C C . SER A 1 89 ? -3.213 7.357 2.800 1.00 94.44 89 SER A C 1
ATOM 715 O O . SER A 1 89 ? -2.269 7.787 2.144 1.00 94.44 89 SER A O 1
ATOM 717 N N . GLY A 1 90 ? -3.397 6.052 3.036 1.00 95.69 90 GLY A N 1
ATOM 718 C CA . GLY A 1 90 ? -2.491 5.017 2.541 1.00 95.69 90 GLY A CA 1
ATOM 719 C C . GLY A 1 90 ? -2.460 4.977 1.017 1.00 95.69 90 GLY A C 1
ATOM 720 O O . GLY A 1 90 ? -1.381 4.918 0.432 1.00 95.69 90 GLY A O 1
ATOM 721 N N . TYR A 1 91 ? -3.631 5.114 0.384 1.00 96.81 91 TYR A N 1
ATOM 722 C CA . TYR A 1 91 ? -3.757 5.259 -1.065 1.00 96.81 91 TYR A CA 1
ATOM 723 C C . TYR A 1 91 ? -2.939 6.440 -1.585 1.00 96.81 91 TYR A C 1
ATOM 725 O O . TYR A 1 91 ? -2.059 6.258 -2.420 1.00 96.81 91 TYR A O 1
ATOM 733 N N . LEU A 1 92 ? -3.208 7.646 -1.071 1.00 95.62 92 LEU A N 1
ATOM 734 C CA . LEU A 1 92 ? -2.595 8.876 -1.573 1.00 95.62 92 LEU A CA 1
ATOM 735 C C . LEU A 1 92 ? -1.082 8.889 -1.376 1.00 95.62 92 LEU A C 1
ATOM 737 O O . LEU A 1 92 ? -0.367 9.320 -2.271 1.00 95.62 92 LEU A O 1
ATOM 741 N N . VAL A 1 93 ? -0.581 8.409 -0.235 1.00 95.69 93 VAL A N 1
ATOM 742 C CA . VAL A 1 93 ? 0.865 8.366 0.022 1.00 95.69 93 VAL A CA 1
ATOM 743 C C . VAL A 1 93 ? 1.552 7.440 -0.977 1.00 95.69 93 VAL A C 1
ATOM 745 O O . VAL A 1 93 ? 2.474 7.870 -1.661 1.00 95.69 93 VAL A O 1
ATOM 748 N N . VAL A 1 94 ? 1.090 6.197 -1.118 1.00 96.50 94 VAL A N 1
ATOM 749 C CA . VAL A 1 94 ? 1.727 5.220 -2.017 1.00 96.50 94 VAL A CA 1
ATOM 750 C C . VAL A 1 94 ? 1.574 5.621 -3.491 1.00 96.50 94 VAL A C 1
ATOM 752 O O . VAL A 1 94 ? 2.530 5.525 -4.265 1.00 96.50 94 VAL A O 1
ATOM 755 N N . PHE A 1 95 ? 0.404 6.135 -3.874 1.00 96.38 95 PHE A N 1
ATOM 756 C CA . PHE A 1 95 ? 0.160 6.666 -5.213 1.00 96.38 95 PHE A CA 1
ATOM 757 C C . PHE A 1 95 ? 1.105 7.827 -5.536 1.00 96.38 95 PHE A C 1
ATOM 759 O O . PHE A 1 95 ? 1.805 7.771 -6.540 1.00 96.38 95 PHE A O 1
ATOM 766 N N . CYS A 1 96 ? 1.187 8.851 -4.683 1.00 95.12 96 CYS A N 1
ATOM 767 C CA . CYS A 1 96 ? 2.030 10.015 -4.955 1.00 95.12 96 CYS A CA 1
ATOM 768 C C . CYS A 1 96 ? 3.520 9.660 -4.997 1.00 95.12 96 CYS A C 1
ATOM 770 O O . CYS A 1 96 ? 4.233 10.182 -5.849 1.00 95.12 96 CYS A O 1
ATOM 772 N N . VAL A 1 97 ? 3.989 8.768 -4.114 1.00 95.62 97 VAL A N 1
ATOM 773 C CA . VAL A 1 97 ? 5.393 8.318 -4.093 1.00 95.62 97 VAL A CA 1
ATOM 774 C C . 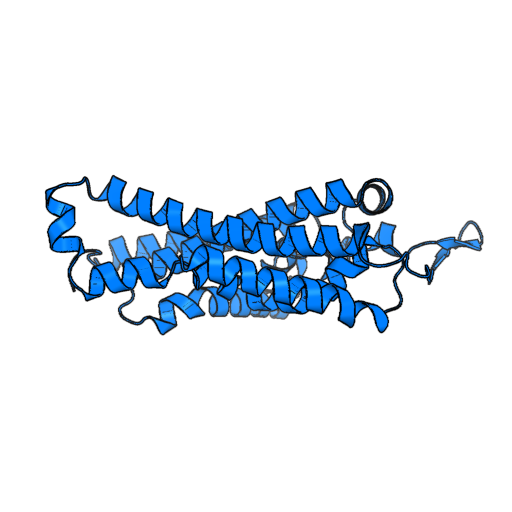VAL A 1 97 ? 5.738 7.540 -5.365 1.00 95.62 97 VAL A C 1
ATOM 776 O O . VAL A 1 97 ? 6.776 7.795 -5.960 1.00 95.62 97 VAL A O 1
ATOM 779 N N . SER A 1 98 ? 4.872 6.639 -5.835 1.00 95.25 98 SER A N 1
ATOM 780 C CA . SER A 1 98 ? 5.120 5.938 -7.106 1.00 95.25 98 SER A CA 1
ATOM 781 C C . SER A 1 98 ? 5.004 6.868 -8.318 1.00 95.25 98 SER A C 1
ATOM 783 O O . SER A 1 98 ? 5.874 6.857 -9.184 1.00 95.25 98 SER A O 1
ATOM 785 N N . MET A 1 99 ? 3.985 7.732 -8.352 1.00 95.81 99 MET A N 1
ATOM 786 C CA . MET A 1 99 ? 3.749 8.644 -9.471 1.00 95.81 99 MET A CA 1
ATOM 787 C C . MET A 1 99 ? 4.886 9.656 -9.629 1.00 95.81 99 MET A C 1
ATOM 789 O O . MET A 1 99 ? 5.315 9.921 -10.750 1.00 95.81 99 MET A O 1
ATOM 793 N N . ILE A 1 100 ? 5.414 10.211 -8.529 1.00 95.06 100 ILE A N 1
ATOM 794 C CA . ILE A 1 100 ? 6.548 11.137 -8.623 1.00 95.06 100 ILE A CA 1
ATOM 795 C C . ILE A 1 100 ? 7.790 10.430 -9.164 1.00 95.06 100 ILE A C 1
ATOM 797 O O . ILE A 1 100 ? 8.489 11.002 -9.995 1.00 95.06 100 ILE A O 1
ATOM 801 N N . SER A 1 101 ? 8.036 9.179 -8.766 1.00 93.75 101 SER A N 1
ATOM 802 C CA . SER A 1 101 ? 9.162 8.401 -9.280 1.00 93.75 101 SER A CA 1
ATOM 803 C C . SER A 1 101 ? 9.037 8.125 -10.779 1.00 93.75 101 SER A C 1
ATOM 805 O O . SER A 1 101 ? 10.025 8.270 -11.495 1.00 93.75 101 SER A O 1
ATOM 807 N N . VAL A 1 102 ? 7.834 7.810 -11.274 1.00 94.69 102 VAL A N 1
ATOM 808 C CA . VAL A 1 102 ? 7.565 7.662 -12.717 1.00 94.69 102 VAL A CA 1
ATOM 809 C C . VAL A 1 102 ? 7.832 8.974 -13.462 1.00 94.69 102 VAL A C 1
ATOM 811 O O . VAL A 1 102 ? 8.516 8.980 -14.484 1.00 94.69 102 VAL A O 1
ATOM 814 N N . LEU A 1 103 ? 7.341 10.106 -12.947 1.00 95.31 103 LEU A N 1
ATOM 815 C CA . LEU A 1 103 ? 7.559 11.417 -13.573 1.00 95.31 103 LEU A CA 1
ATOM 816 C C . LEU A 1 103 ? 9.044 11.792 -13.629 1.00 95.31 103 LEU A C 1
ATOM 818 O O . LEU A 1 103 ? 9.508 12.315 -14.640 1.00 95.31 103 LEU A O 1
ATOM 822 N N . VAL A 1 104 ? 9.796 11.515 -12.563 1.00 93.75 104 VAL A N 1
ATOM 823 C CA . VAL A 1 104 ? 11.243 11.770 -12.517 1.00 93.75 104 VAL A CA 1
ATOM 824 C C . VAL A 1 104 ? 11.977 10.893 -13.526 1.00 93.75 104 VAL A C 1
ATOM 826 O O . VAL A 1 104 ? 12.803 11.409 -14.277 1.00 93.75 104 VAL A O 1
ATOM 829 N N . ALA A 1 105 ? 11.644 9.602 -13.591 1.00 92.06 105 ALA A N 1
ATOM 830 C CA . ALA A 1 105 ? 12.249 8.669 -14.536 1.00 92.06 105 ALA A CA 1
ATOM 831 C C . ALA A 1 105 ? 12.035 9.093 -15.999 1.00 92.06 105 ALA A C 1
ATOM 833 O O . ALA A 1 105 ? 12.964 9.015 -16.800 1.00 92.06 105 ALA A O 1
ATOM 834 N N . LEU A 1 106 ? 10.840 9.585 -16.345 1.00 91.31 106 LEU A N 1
ATOM 835 C CA . LEU A 1 106 ? 10.501 9.938 -17.727 1.00 91.31 106 LEU A CA 1
ATOM 836 C C . LEU A 1 106 ? 10.926 11.348 -18.146 1.00 91.31 106 LEU A C 1
ATOM 838 O O . LEU A 1 106 ? 11.298 11.540 -19.300 1.00 91.31 106 LEU A O 1
ATOM 842 N N . TYR A 1 107 ? 10.849 12.336 -17.249 1.00 92.38 107 TYR A N 1
ATOM 843 C CA . TYR A 1 107 ? 11.000 13.749 -17.627 1.00 92.38 107 TYR A CA 1
ATOM 844 C C . TYR A 1 107 ? 12.231 14.444 -17.043 1.00 92.38 107 TYR A C 1
ATOM 846 O O . TYR A 1 107 ? 12.627 15.490 -17.554 1.00 92.38 107 TYR A O 1
ATOM 854 N N . VAL A 1 108 ? 12.819 13.919 -15.965 1.00 92.25 108 VAL A N 1
ATOM 855 C CA . VAL A 1 108 ? 13.955 14.563 -15.277 1.00 92.25 108 VAL A CA 1
ATOM 856 C C . VAL A 1 108 ? 15.261 13.834 -15.568 1.00 92.25 108 VAL A C 1
ATOM 858 O O . VAL A 1 108 ? 16.298 14.472 -15.750 1.00 92.25 108 VAL A O 1
ATOM 861 N N . VAL A 1 109 ? 15.227 12.502 -15.594 1.00 88.94 109 VAL A N 1
ATOM 862 C CA . VAL A 1 109 ? 16.401 11.685 -15.903 1.00 88.94 109 VAL A CA 1
ATOM 863 C C . VAL A 1 109 ? 16.734 11.828 -17.393 1.00 88.94 109 VAL A C 1
ATOM 865 O O . VAL A 1 109 ? 15.832 11.711 -18.224 1.00 88.94 109 VAL A O 1
ATOM 868 N N . PRO A 1 110 ? 18.004 12.101 -17.757 1.00 84.19 110 PRO A N 1
ATOM 869 C CA . PRO A 1 110 ? 18.398 12.177 -19.158 1.00 84.19 110 PRO A CA 1
ATOM 870 C C . PRO A 1 110 ? 18.136 10.843 -19.875 1.00 84.19 110 PRO A C 1
ATOM 872 O O . PRO A 1 110 ? 18.103 9.800 -19.216 1.00 84.19 110 PRO A O 1
ATOM 875 N N . PRO A 1 111 ? 17.983 10.855 -21.212 1.00 81.88 111 PRO A N 1
ATOM 876 C CA . PRO A 1 111 ? 17.793 9.631 -21.979 1.00 81.88 111 PRO A CA 1
ATOM 877 C C . PRO A 1 111 ? 18.902 8.624 -21.672 1.00 81.88 111 PRO A C 1
ATOM 879 O O . PRO A 1 111 ? 20.089 8.948 -21.777 1.00 81.88 111 PRO A O 1
ATOM 882 N N . ILE A 1 112 ? 18.512 7.421 -21.259 1.00 80.44 112 ILE A N 1
ATOM 883 C CA . ILE A 1 112 ? 19.462 6.351 -20.957 1.00 80.44 112 ILE A CA 1
ATOM 884 C C . ILE A 1 112 ? 20.160 5.859 -22.230 1.00 80.44 112 ILE A C 1
ATOM 886 O O . ILE A 1 112 ? 19.603 5.884 -23.329 1.00 80.44 112 ILE A O 1
ATOM 890 N N . THR A 1 113 ? 21.386 5.358 -22.085 1.00 72.50 113 THR A N 1
ATOM 891 C CA . THR A 1 113 ? 22.034 4.587 -23.149 1.00 72.50 113 THR A CA 1
ATOM 892 C C . THR A 1 113 ? 21.430 3.188 -23.174 1.00 72.50 113 THR A C 1
ATOM 894 O O . THR A 1 113 ? 21.680 2.405 -22.259 1.00 72.50 113 THR A O 1
ATOM 897 N N . VAL A 1 114 ? 20.644 2.887 -24.206 1.00 74.06 114 VAL A N 1
ATOM 898 C CA . VAL A 1 114 ? 19.985 1.585 -24.359 1.00 74.06 114 VAL A CA 1
ATOM 899 C C . VAL A 1 114 ? 21.041 0.503 -24.584 1.00 74.06 114 VAL A C 1
ATOM 901 O O . VAL A 1 114 ? 21.807 0.571 -25.547 1.00 74.06 114 VAL A O 1
ATOM 904 N N . GLN A 1 115 ? 21.083 -0.494 -23.701 1.00 64.69 115 GLN A N 1
ATOM 905 C CA . GLN A 1 115 ? 21.968 -1.654 -23.828 1.00 64.69 115 GLN A CA 1
ATOM 906 C C . GLN A 1 115 ? 21.140 -2.916 -24.062 1.00 64.69 115 GLN A C 1
ATOM 908 O O . GLN A 1 115 ? 20.691 -3.562 -23.122 1.00 64.69 115 GLN A O 1
ATOM 913 N N . LEU A 1 116 ? 20.938 -3.265 -25.333 1.00 68.62 116 LEU A N 1
ATOM 914 C CA . LEU A 1 116 ? 20.193 -4.462 -25.727 1.00 68.62 116 LEU A CA 1
ATOM 915 C C . LEU A 1 116 ? 21.055 -5.707 -25.506 1.00 68.62 116 LEU A C 1
ATOM 917 O O . LEU A 1 116 ? 22.160 -5.799 -26.043 1.00 68.62 116 LEU A O 1
ATOM 921 N N . SER A 1 117 ? 20.547 -6.660 -24.723 1.00 60.78 117 SER A N 1
ATOM 922 C CA . SER A 1 117 ? 21.307 -7.859 -24.335 1.00 60.78 117 SER A CA 1
ATOM 923 C C . SER A 1 117 ? 20.914 -9.131 -25.097 1.00 60.78 117 SER A C 1
ATOM 925 O O . SER A 1 117 ? 21.630 -10.129 -25.008 1.00 60.78 117 SER A O 1
ATOM 927 N N . LEU A 1 118 ? 19.797 -9.134 -25.836 1.00 60.47 118 LEU A N 1
ATOM 928 C CA . LEU A 1 118 ? 19.319 -10.308 -26.576 1.00 60.47 118 LEU A CA 1
ATOM 929 C C . LEU A 1 118 ? 19.517 -10.147 -28.083 1.00 60.47 118 LEU A C 1
ATOM 931 O O . LEU A 1 118 ? 19.391 -9.054 -28.624 1.00 60.47 118 LEU A O 1
ATOM 935 N N . VAL A 1 119 ? 19.781 -11.264 -28.762 1.00 59.78 119 VAL A N 1
ATOM 936 C CA . VAL A 1 119 ? 19.813 -11.364 -30.226 1.00 59.78 119 VAL A CA 1
ATOM 937 C C . VAL A 1 119 ? 18.644 -12.242 -30.654 1.00 59.78 119 VAL A C 1
ATOM 939 O O . VAL A 1 119 ? 18.485 -13.351 -30.142 1.00 59.78 119 VAL A O 1
ATOM 942 N N . ASN A 1 120 ? 17.817 -11.749 -31.571 1.00 57.81 120 ASN A N 1
ATOM 943 C CA . ASN A 1 120 ? 16.701 -12.501 -32.122 1.00 57.81 120 ASN A CA 1
ATOM 944 C C . ASN A 1 120 ? 17.239 -13.710 -32.921 1.00 57.81 120 ASN A C 1
ATOM 946 O O . ASN A 1 120 ? 18.022 -13.513 -33.854 1.00 57.81 120 ASN A O 1
ATOM 950 N N . PRO A 1 121 ? 16.842 -14.952 -32.589 1.00 59.94 121 PRO A N 1
ATOM 951 C CA . PRO A 1 121 ? 17.335 -16.149 -33.267 1.00 59.94 121 PRO A CA 1
ATOM 952 C C . PRO A 1 121 ? 16.860 -16.284 -34.726 1.00 59.94 121 PRO A C 1
ATOM 954 O O . PRO A 1 121 ? 17.481 -17.028 -35.481 1.00 59.94 121 PRO A O 1
ATOM 957 N N . GLU A 1 122 ? 15.803 -15.575 -35.139 1.00 63.06 122 GLU A N 1
ATOM 958 C CA . GLU A 1 122 ? 15.256 -15.622 -36.504 1.00 63.06 122 GLU A CA 1
ATOM 959 C C . GLU A 1 122 ? 15.801 -14.509 -37.413 1.00 63.06 122 GLU A C 1
ATOM 961 O O . GLU A 1 122 ? 16.045 -14.750 -38.595 1.00 63.06 122 GLU A O 1
ATOM 966 N N . THR A 1 123 ? 16.021 -13.300 -36.883 1.00 64.19 123 THR A N 1
ATOM 967 C CA . THR A 1 123 ? 16.469 -12.135 -37.674 1.00 64.19 123 THR A CA 1
ATOM 968 C C . THR A 1 123 ? 17.922 -11.728 -37.427 1.00 64.19 123 THR A C 1
ATOM 970 O O . THR A 1 123 ? 18.485 -10.979 -38.221 1.00 64.19 123 THR A O 1
ATOM 973 N N . GLY A 1 124 ? 18.559 -12.212 -36.354 1.00 58.84 124 GLY A N 1
ATOM 974 C CA . GLY A 1 124 ? 19.923 -11.827 -35.969 1.00 58.84 124 GLY A CA 1
ATOM 975 C C . GLY A 1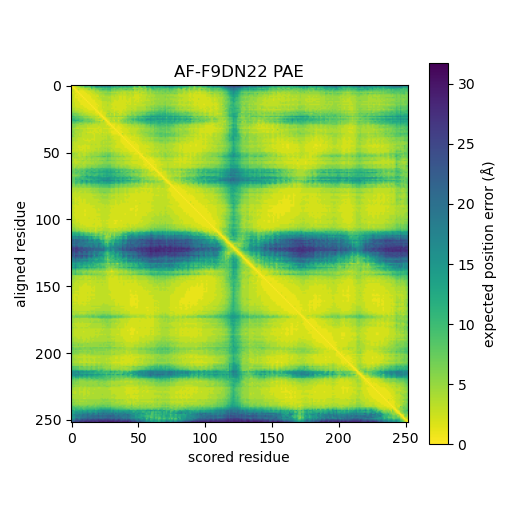 124 ? 20.050 -10.391 -35.442 1.00 58.84 124 GLY A C 1
ATOM 976 O O . GLY A 1 124 ? 21.161 -9.937 -35.172 1.00 58.84 124 GLY A O 1
ATOM 977 N N . GLU A 1 125 ? 18.935 -9.674 -35.288 1.00 62.25 125 GLU A N 1
ATOM 978 C CA . GLU A 1 125 ? 18.897 -8.304 -34.776 1.00 62.25 125 GLU A CA 1
ATOM 979 C C . GLU A 1 125 ? 18.861 -8.276 -33.243 1.00 62.25 125 GLU A C 1
ATOM 981 O O . GLU A 1 125 ? 18.344 -9.189 -32.595 1.00 62.25 125 GLU A O 1
ATOM 986 N N . LEU A 1 126 ? 19.413 -7.214 -32.652 1.00 58.31 126 LEU A N 1
ATOM 987 C CA . LEU A 1 126 ? 19.357 -6.997 -31.208 1.00 58.31 126 LEU A CA 1
ATOM 988 C C . LEU A 1 126 ? 17.912 -6.695 -30.787 1.00 58.31 126 LEU A C 1
ATOM 990 O O . LEU A 1 126 ? 17.285 -5.785 -31.327 1.00 58.31 126 LEU A O 1
ATOM 994 N N . MET A 1 127 ? 17.395 -7.436 -29.811 1.00 58.41 127 MET A N 1
ATOM 995 C CA . MET A 1 127 ? 16.047 -7.277 -29.269 1.00 58.41 127 MET A CA 1
ATOM 996 C C . MET A 1 127 ? 16.113 -6.936 -27.777 1.00 58.41 127 MET A C 1
ATOM 998 O O . MET A 1 127 ? 17.016 -7.377 -27.064 1.00 58.41 127 MET A O 1
ATOM 1002 N N . GLY A 1 128 ? 15.152 -6.146 -27.298 1.00 60.78 128 GLY A N 1
ATOM 1003 C CA . GLY A 1 128 ? 14.996 -5.871 -25.871 1.00 60.78 128 GLY A CA 1
ATOM 1004 C C . GLY A 1 128 ? 14.353 -7.059 -25.155 1.00 60.78 128 GLY A C 1
ATOM 1005 O O . GLY A 1 128 ? 13.312 -7.562 -25.582 1.00 60.78 128 GLY A O 1
ATOM 1006 N N . LYS A 1 129 ? 14.946 -7.478 -24.041 1.00 63.97 129 LYS A N 1
ATOM 1007 C CA . LYS A 1 129 ? 14.387 -8.418 -23.063 1.00 63.97 129 LYS A CA 1
ATOM 1008 C C . LYS A 1 129 ? 13.064 -7.917 -22.473 1.00 63.97 129 LYS A C 1
ATOM 1010 O O . LYS A 1 129 ? 12.216 -8.733 -22.119 1.00 63.97 129 LYS A O 1
ATOM 1015 N N . ILE A 1 130 ? 12.843 -6.601 -22.469 1.00 64.50 130 ILE A N 1
ATOM 1016 C CA . ILE A 1 130 ? 11.646 -5.932 -21.927 1.00 64.50 130 ILE A CA 1
ATOM 1017 C C . ILE A 1 130 ? 10.321 -6.517 -22.405 1.00 64.50 130 ILE A C 1
ATOM 1019 O O . ILE A 1 130 ? 9.426 -6.708 -21.584 1.00 64.50 130 ILE A O 1
ATOM 1023 N N . VAL A 1 131 ? 10.176 -6.812 -23.701 1.00 61.38 131 VAL A N 1
ATOM 1024 C CA . VAL A 1 131 ? 8.903 -7.313 -24.257 1.00 61.38 131 VAL A CA 1
ATOM 1025 C C . VAL A 1 131 ? 8.524 -8.666 -23.640 1.00 61.38 131 VAL A C 1
ATOM 1027 O O . VAL A 1 131 ? 7.345 -8.989 -23.524 1.00 61.38 131 VAL A O 1
ATOM 1030 N N . GLN A 1 132 ? 9.520 -9.428 -23.179 1.00 60.00 132 GLN A N 1
ATOM 1031 C CA . GLN A 1 132 ? 9.354 -10.730 -22.533 1.00 60.00 132 GLN A CA 1
ATOM 1032 C C . GLN A 1 132 ? 9.445 -10.667 -20.998 1.00 60.00 132 GLN A C 1
ATOM 1034 O O . GLN A 1 132 ? 9.127 -11.652 -20.338 1.00 60.00 132 GLN A O 1
ATOM 1039 N N . THR A 1 133 ? 9.867 -9.542 -20.408 1.00 60.69 133 THR A N 1
ATOM 1040 C CA . THR A 1 133 ? 10.017 -9.372 -18.947 1.00 60.69 133 THR A CA 1
ATOM 1041 C C . THR A 1 133 ? 9.101 -8.340 -18.315 1.00 60.69 133 THR A C 1
ATOM 1043 O O . THR A 1 133 ? 9.077 -8.259 -17.089 1.00 60.69 133 THR A O 1
ATOM 1046 N N . HIS A 1 134 ? 8.290 -7.627 -19.099 1.00 69.00 134 HIS A N 1
ATOM 1047 C CA . HIS A 1 134 ? 7.233 -6.763 -18.574 1.00 69.00 134 HIS A CA 1
ATOM 1048 C C . HIS A 1 134 ? 5.846 -7.188 -19.065 1.00 69.00 134 HIS A C 1
ATOM 1050 O O . HIS A 1 134 ? 5.645 -7.615 -20.202 1.00 69.00 134 HIS A O 1
ATOM 1056 N N . ILE A 1 135 ? 4.862 -7.087 -18.175 1.00 70.19 135 ILE A N 1
ATOM 1057 C CA . ILE A 1 135 ? 3.464 -7.396 -18.486 1.00 70.19 135 ILE A CA 1
ATOM 1058 C C . ILE A 1 135 ? 2.949 -6.287 -19.389 1.00 70.19 135 ILE A C 1
ATOM 1060 O O . ILE A 1 135 ? 3.053 -5.121 -19.029 1.00 70.19 135 ILE A O 1
ATOM 1064 N N . TYR A 1 136 ? 2.401 -6.641 -20.551 1.00 73.00 136 TYR A N 1
ATOM 1065 C CA . TYR A 1 136 ? 2.126 -5.672 -21.618 1.00 73.00 136 TYR A CA 1
ATOM 1066 C C . TYR A 1 136 ? 3.382 -4.873 -22.014 1.00 73.00 136 TYR A C 1
ATOM 1068 O O . TYR A 1 136 ? 3.336 -3.649 -22.119 1.00 73.00 136 TYR A O 1
ATOM 1076 N N . GLY A 1 137 ? 4.507 -5.567 -22.236 1.00 72.62 137 GLY A N 1
ATOM 1077 C CA . GLY A 1 137 ? 5.789 -4.955 -22.603 1.00 72.62 137 GLY A CA 1
ATOM 1078 C C . GLY A 1 137 ? 5.735 -4.034 -23.832 1.00 72.62 137 GLY A C 1
ATOM 1079 O O . GLY A 1 137 ? 6.481 -3.064 -23.893 1.00 72.62 137 GLY A O 1
ATOM 1080 N N . GLU A 1 138 ? 4.803 -4.257 -24.765 1.00 75.81 138 GLU A N 1
ATOM 1081 C CA . GLU A 1 138 ? 4.536 -3.320 -25.869 1.00 75.81 138 GLU A CA 1
ATOM 1082 C C . GLU A 1 138 ? 4.034 -1.963 -25.347 1.00 75.81 138 GLU A C 1
ATOM 1084 O O . GLU A 1 138 ? 4.609 -0.922 -25.655 1.00 75.81 138 GLU A O 1
ATOM 1089 N N . GLN A 1 139 ? 3.040 -1.965 -24.454 1.00 77.81 139 GLN A N 1
ATOM 1090 C CA . GLN A 1 139 ? 2.503 -0.743 -23.847 1.00 77.81 139 GLN A CA 1
ATOM 1091 C C . GLN A 1 139 ? 3.532 -0.034 -22.956 1.00 77.81 139 GLN A C 1
ATOM 1093 O O . GLN A 1 139 ? 3.518 1.193 -22.847 1.00 77.81 139 GLN A O 1
ATOM 1098 N N . PHE A 1 140 ? 4.421 -0.803 -22.321 1.00 82.94 140 PHE A N 1
ATOM 1099 C CA . PHE A 1 140 ? 5.535 -0.285 -21.527 1.00 82.94 140 PHE A CA 1
ATOM 1100 C C . PHE A 1 140 ? 6.505 0.549 -22.378 1.00 82.94 140 PHE A C 1
ATOM 1102 O O . PHE A 1 140 ? 6.994 1.579 -21.914 1.00 82.94 140 PHE A O 1
ATOM 1109 N N . LEU A 1 141 ? 6.746 0.140 -23.628 1.00 83.06 141 LEU A N 1
ATOM 1110 C CA . LEU A 1 141 ? 7.630 0.836 -24.566 1.00 83.06 141 LEU A CA 1
ATOM 1111 C C . LEU A 1 141 ? 6.920 1.972 -25.314 1.00 83.06 141 LEU A C 1
ATOM 1113 O O . LEU A 1 141 ? 7.471 3.065 -25.435 1.00 83.06 141 LEU A O 1
ATOM 1117 N N . GLU A 1 142 ? 5.700 1.735 -25.798 1.00 85.75 142 GLU A N 1
ATOM 1118 C CA . GLU A 1 142 ? 4.960 2.702 -26.617 1.00 85.75 142 GLU A CA 1
ATOM 1119 C C . GLU A 1 142 ? 4.356 3.843 -25.792 1.00 85.75 142 GLU A C 1
ATOM 1121 O O . GLU A 1 142 ? 4.328 4.995 -26.230 1.00 85.75 142 GLU A O 1
ATOM 1126 N N . GLN A 1 143 ? 3.847 3.539 -24.593 1.00 88.31 143 GLN A N 1
ATOM 1127 C CA . GLN A 1 143 ? 3.137 4.493 -23.734 1.00 88.31 143 GLN A CA 1
ATOM 1128 C C . GLN A 1 143 ? 3.591 4.393 -22.266 1.00 88.31 143 GLN A C 1
ATOM 1130 O O . GLN A 1 143 ? 2.767 4.154 -21.372 1.00 88.31 143 GLN A O 1
ATOM 1135 N N . PRO A 1 144 ? 4.880 4.659 -21.970 1.00 89.56 144 PRO A N 1
ATOM 1136 C CA . PRO A 1 144 ? 5.457 4.463 -20.638 1.00 89.56 144 PRO A CA 1
ATOM 1137 C C . PRO A 1 144 ? 4.767 5.299 -19.551 1.00 89.56 144 PRO A C 1
ATOM 1139 O O . PRO A 1 144 ? 4.603 4.854 -18.416 1.00 89.56 144 PRO A O 1
ATOM 1142 N N . PHE A 1 145 ? 4.298 6.502 -19.894 1.00 91.88 145 PHE A N 1
ATOM 1143 C CA . PHE A 1 145 ? 3.548 7.342 -18.962 1.00 91.88 145 PHE A CA 1
ATOM 1144 C C . PHE A 1 145 ? 2.219 6.701 -18.539 1.00 91.88 145 PHE A C 1
ATOM 1146 O O . PHE A 1 145 ? 1.898 6.676 -17.351 1.00 91.88 145 PHE A O 1
ATOM 1153 N N . LEU A 1 146 ? 1.447 6.176 -19.499 1.00 92.12 146 LEU A N 1
ATOM 1154 C CA . LEU A 1 146 ? 0.150 5.564 -19.209 1.00 92.12 146 LEU A CA 1
ATOM 1155 C C . LEU A 1 146 ? 0.334 4.280 -18.399 1.00 92.12 146 LEU A C 1
ATOM 1157 O O . LEU A 1 146 ? -0.389 4.065 -17.426 1.00 92.12 146 LEU A O 1
ATOM 1161 N N . TYR A 1 147 ? 1.330 3.470 -18.765 1.00 91.31 147 TYR A N 1
ATOM 1162 C CA . TYR A 1 147 ? 1.684 2.268 -18.019 1.00 91.31 147 TYR A CA 1
ATOM 1163 C C . TYR A 1 147 ? 2.046 2.598 -16.565 1.00 91.31 147 TYR A C 1
ATOM 1165 O O . TYR A 1 147 ? 1.440 2.060 -15.635 1.00 91.31 147 TYR A O 1
ATOM 1173 N N . GLY A 1 148 ? 2.967 3.547 -16.357 1.00 91.88 148 GLY A N 1
ATOM 1174 C CA . GLY A 1 148 ? 3.374 3.987 -15.023 1.00 91.88 148 GLY A CA 1
ATOM 1175 C C . GLY A 1 148 ? 2.208 4.546 -14.203 1.00 91.88 148 GLY A C 1
ATOM 1176 O O . GLY A 1 148 ? 2.078 4.223 -13.026 1.00 91.88 148 GLY A O 1
ATOM 1177 N N . LEU A 1 149 ? 1.301 5.304 -14.827 1.00 94.88 149 LEU A N 1
ATOM 1178 C CA . LEU A 1 149 ? 0.105 5.834 -14.167 1.00 94.88 149 LEU A CA 1
ATOM 1179 C C . LEU A 1 149 ? -0.848 4.723 -13.702 1.00 94.88 149 LEU A C 1
ATOM 1181 O O . LEU A 1 149 ? -1.308 4.752 -12.559 1.00 94.88 149 LEU A O 1
ATOM 1185 N N . VAL A 1 150 ? -1.136 3.734 -14.552 1.00 93.81 150 VAL A N 1
ATOM 1186 C CA . VAL A 1 150 ? -1.998 2.594 -14.192 1.00 93.81 150 VAL A CA 1
ATOM 1187 C C . VAL A 1 150 ? -1.370 1.779 -13.061 1.00 93.81 150 VAL A C 1
ATOM 1189 O O . VAL A 1 150 ? -2.056 1.447 -12.089 1.00 93.81 150 VAL A O 1
ATOM 1192 N N . LEU A 1 151 ? -0.063 1.519 -13.136 1.00 92.38 151 LEU A N 1
ATOM 1193 C CA . LEU A 1 151 ? 0.672 0.812 -12.090 1.00 92.38 151 LEU A CA 1
ATOM 1194 C C . LEU A 1 151 ? 0.658 1.596 -10.765 1.00 92.38 151 LEU A C 1
ATOM 1196 O O . LEU A 1 151 ? 0.411 1.017 -9.710 1.00 92.38 151 LEU A O 1
ATOM 1200 N N . SER A 1 152 ? 0.841 2.918 -10.802 1.00 96.00 152 SER A N 1
ATOM 1201 C CA . SER A 1 152 ? 0.750 3.788 -9.622 1.00 96.00 152 SER A CA 1
ATOM 1202 C C . SER A 1 152 ? -0.638 3.782 -8.984 1.00 96.00 152 SER A C 1
ATOM 1204 O O . SER A 1 152 ? -0.747 3.703 -7.757 1.00 96.00 152 SER A O 1
ATOM 1206 N N . LEU A 1 153 ? -1.710 3.834 -9.785 1.00 96.75 153 LEU A N 1
ATOM 1207 C CA . LEU A 1 153 ? -3.088 3.715 -9.290 1.00 96.75 153 LEU A CA 1
ATOM 1208 C C . LEU A 1 153 ? -3.293 2.376 -8.574 1.00 96.75 153 LEU A C 1
ATOM 1210 O O . LEU A 1 153 ? -3.829 2.334 -7.464 1.00 96.75 153 LEU A O 1
ATOM 1214 N N . TRP A 1 154 ? -2.811 1.290 -9.178 1.00 95.62 154 TRP A N 1
ATOM 1215 C CA . TRP A 1 154 ? -2.886 -0.048 -8.604 1.00 95.62 154 TRP A CA 1
ATOM 1216 C C . TRP A 1 154 ? -2.093 -0.179 -7.293 1.00 95.62 154 TRP A C 1
ATOM 1218 O O . TRP A 1 154 ? -2.633 -0.639 -6.282 1.00 95.62 154 TRP A O 1
ATOM 1228 N N . LYS A 1 155 ? -0.852 0.323 -7.257 1.00 95.62 155 LYS A N 1
ATOM 1229 C CA . LYS A 1 155 ? -0.030 0.414 -6.037 1.00 95.62 155 LYS A CA 1
ATOM 1230 C C . LYS A 1 155 ? -0.747 1.193 -4.933 1.00 95.62 155 LYS A C 1
ATOM 1232 O O . LYS A 1 155 ? -0.729 0.776 -3.774 1.00 95.62 155 LYS A O 1
ATOM 1237 N N . GLY A 1 156 ? -1.442 2.277 -5.284 1.00 97.19 156 GLY A N 1
ATOM 1238 C CA . GLY A 1 156 ? -2.302 3.027 -4.368 1.00 97.19 156 GLY A CA 1
ATOM 1239 C C . GLY A 1 156 ? -3.406 2.163 -3.749 1.00 97.19 156 GLY A C 1
ATOM 1240 O O . GLY A 1 156 ? -3.597 2.191 -2.532 1.00 97.19 156 GLY A O 1
ATOM 1241 N N . ILE A 1 157 ? -4.113 1.354 -4.548 1.00 97.38 157 ILE A N 1
ATOM 1242 C CA . ILE A 1 157 ? -5.166 0.442 -4.054 1.00 97.38 157 ILE A CA 1
ATOM 1243 C C . ILE A 1 157 ? -4.587 -0.549 -3.037 1.00 97.38 157 ILE A C 1
ATOM 1245 O O . ILE A 1 157 ? -5.153 -0.724 -1.956 1.00 97.38 157 ILE A O 1
ATOM 1249 N N . ILE A 1 158 ? -3.431 -1.148 -3.333 1.00 97.06 158 ILE A N 1
ATOM 1250 C CA . ILE A 1 158 ? -2.743 -2.049 -2.396 1.00 97.06 158 ILE A CA 1
ATOM 1251 C C . ILE A 1 158 ? -2.346 -1.299 -1.116 1.00 97.06 158 ILE A C 1
ATOM 1253 O O . ILE A 1 158 ? -2.594 -1.790 -0.012 1.00 97.06 158 ILE A O 1
ATOM 1257 N N . GLY A 1 159 ? -1.818 -0.078 -1.236 1.00 97.00 159 GLY A N 1
ATOM 1258 C CA . GLY A 1 159 ? -1.534 0.799 -0.097 1.00 97.00 159 GLY A CA 1
ATOM 1259 C C . GLY A 1 159 ? -2.763 1.051 0.786 1.00 97.00 159 GLY A C 1
ATOM 1260 O O . GLY A 1 159 ? -2.671 0.985 2.012 1.00 97.00 159 GLY A O 1
ATOM 1261 N N . ALA A 1 160 ? -3.939 1.252 0.186 1.00 97.56 160 ALA A N 1
ATOM 1262 C CA . ALA A 1 160 ? -5.205 1.420 0.905 1.00 97.56 160 ALA A CA 1
ATOM 1263 C C . ALA A 1 160 ? -5.615 0.161 1.689 1.00 97.56 160 ALA A C 1
ATOM 1265 O O . ALA A 1 160 ? -6.107 0.254 2.821 1.00 97.56 160 ALA A O 1
ATOM 1266 N N . LEU A 1 161 ? -5.403 -1.025 1.111 1.00 97.31 161 LEU A N 1
ATOM 1267 C CA . LEU A 1 161 ? -5.683 -2.305 1.768 1.00 97.31 161 LEU A CA 1
ATOM 1268 C C . LEU A 1 161 ? -4.748 -2.543 2.956 1.00 97.31 161 LEU A C 1
ATOM 1270 O O . LEU A 1 161 ? -5.200 -2.933 4.034 1.00 97.31 161 LEU A O 1
ATOM 1274 N N . VAL A 1 162 ? -3.458 -2.245 2.802 1.00 97.38 162 VAL A N 1
ATOM 1275 C CA . VAL A 1 162 ? -2.485 -2.374 3.896 1.00 97.38 162 VAL A CA 1
ATOM 1276 C C . VAL A 1 162 ? -2.764 -1.362 5.011 1.00 97.38 162 VAL A C 1
ATOM 1278 O O . VAL A 1 162 ? -2.756 -1.724 6.191 1.00 97.38 162 VAL A O 1
ATOM 1281 N N . ALA A 1 163 ? -3.120 -0.122 4.664 1.00 96.88 163 ALA A N 1
ATOM 1282 C CA . ALA A 1 163 ? -3.593 0.866 5.634 1.00 96.88 163 ALA A CA 1
ATOM 1283 C C . ALA A 1 163 ? -4.866 0.397 6.356 1.00 96.88 163 ALA A C 1
ATOM 1285 O O . ALA A 1 163 ? -5.002 0.594 7.563 1.00 96.88 163 ALA A O 1
ATOM 1286 N N . THR A 1 164 ? -5.768 -0.298 5.657 1.00 96.69 164 THR A N 1
ATOM 1287 C CA . THR A 1 164 ? -6.962 -0.901 6.267 1.00 96.69 164 THR A CA 1
ATOM 1288 C C . THR A 1 164 ? -6.599 -1.963 7.303 1.00 96.69 164 THR A C 1
ATOM 1290 O O . THR A 1 164 ? -7.204 -1.984 8.375 1.00 96.69 164 THR A O 1
ATOM 1293 N N . LEU A 1 165 ? -5.593 -2.804 7.048 1.00 96.38 165 LEU A N 1
ATOM 1294 C CA . LEU A 1 165 ? -5.101 -3.761 8.044 1.00 96.38 165 LEU A CA 1
ATOM 1295 C C . LEU A 1 165 ? -4.561 -3.044 9.293 1.00 96.38 165 LEU A C 1
ATOM 1297 O O . LEU A 1 165 ? -4.936 -3.395 10.414 1.00 96.38 165 LEU A O 1
ATOM 1301 N N . GLY A 1 166 ? -3.755 -1.991 9.111 1.00 95.50 166 GLY A N 1
ATOM 1302 C CA . GLY A 1 166 ? -3.264 -1.156 10.215 1.00 95.50 166 GLY A CA 1
ATOM 1303 C C . GLY A 1 166 ? -4.398 -0.493 11.003 1.00 95.50 166 GLY A C 1
ATOM 1304 O O . GLY A 1 166 ? -4.421 -0.534 12.235 1.00 95.50 166 GLY A O 1
ATOM 1305 N N . PHE A 1 167 ? -5.405 0.039 10.307 1.00 95.06 167 PHE A N 1
ATOM 1306 C CA . PHE A 1 167 ? -6.607 0.587 10.930 1.00 95.06 167 PHE A CA 1
ATOM 1307 C C . PHE A 1 167 ? -7.347 -0.471 11.753 1.00 95.06 167 PHE A C 1
ATOM 1309 O O . PHE A 1 167 ? -7.706 -0.217 12.901 1.00 95.06 167 PHE A O 1
ATOM 1316 N N . VAL A 1 168 ? -7.526 -1.680 11.224 1.00 94.25 168 VAL A N 1
ATOM 1317 C CA . VAL A 1 168 ? -8.176 -2.772 11.955 1.00 94.25 168 VAL A CA 1
ATOM 1318 C C . VAL A 1 168 ? -7.383 -3.161 13.202 1.00 94.25 168 VAL A C 1
ATOM 1320 O O . VAL A 1 168 ? -7.987 -3.335 14.260 1.00 94.25 168 VAL A O 1
ATOM 1323 N N . PHE A 1 169 ? -6.050 -3.209 13.148 1.00 93.56 169 PHE A N 1
ATOM 1324 C CA . PHE A 1 169 ? -5.242 -3.399 14.357 1.00 93.56 169 PHE A CA 1
ATOM 1325 C C . PHE A 1 169 ? -5.428 -2.266 15.365 1.00 93.56 169 PHE A C 1
ATOM 1327 O O . PHE A 1 169 ? -5.536 -2.537 16.561 1.00 93.56 169 PHE A O 1
ATOM 1334 N N . SER A 1 170 ? -5.558 -1.017 14.913 1.00 92.38 170 SER A N 1
ATOM 1335 C CA . SER A 1 170 ? -5.789 0.127 15.805 1.00 92.38 170 SER A CA 1
ATOM 1336 C C . SER A 1 170 ? -7.104 0.047 16.594 1.00 92.38 170 SER A C 1
ATOM 1338 O O . SER A 1 170 ? -7.197 0.582 17.704 1.00 92.38 170 SER A O 1
ATOM 1340 N N . LEU A 1 171 ? -8.105 -0.677 16.077 1.00 90.06 171 LEU A N 1
ATOM 1341 C CA . LEU A 1 171 ? -9.393 -0.873 16.749 1.00 90.06 171 LEU A CA 1
ATOM 1342 C C . LEU A 1 171 ? -9.309 -1.798 17.968 1.00 90.06 171 LEU A C 1
ATOM 1344 O O . LEU A 1 171 ? -10.122 -1.654 18.878 1.00 90.06 171 LEU A O 1
ATOM 1348 N N . TYR A 1 172 ? -8.357 -2.737 17.999 1.00 87.88 172 TYR A N 1
ATOM 1349 C CA . TYR A 1 172 ? -8.323 -3.793 19.021 1.00 87.88 172 TYR A CA 1
ATOM 1350 C C . TYR A 1 172 ? -7.021 -3.851 19.818 1.00 87.88 172 TYR A C 1
ATOM 1352 O O . TYR A 1 172 ? -7.037 -4.277 20.971 1.00 87.88 172 TYR A O 1
ATOM 1360 N N . SER A 1 173 ? -5.899 -3.422 19.247 1.00 88.12 173 SER A N 1
ATOM 1361 C CA . SER A 1 173 ? -4.597 -3.463 19.913 1.00 88.12 173 SER A CA 1
ATOM 1362 C C . SER A 1 173 ? -4.436 -2.302 20.896 1.00 88.12 173 SER A C 1
ATOM 1364 O O . SER A 1 173 ? -4.906 -1.191 20.649 1.00 88.12 173 SER A O 1
ATOM 1366 N N . GLN A 1 174 ? -3.757 -2.563 22.015 1.00 86.38 174 GLN A N 1
ATOM 1367 C CA . GLN A 1 174 ? -3.332 -1.544 22.989 1.00 86.38 174 GLN A CA 1
ATOM 1368 C C . GLN A 1 174 ? -1.862 -1.129 22.811 1.00 86.38 174 GLN A C 1
ATOM 1370 O O . GLN A 1 174 ? -1.386 -0.229 23.494 1.00 86.38 174 GLN A O 1
ATOM 1375 N N . ASN A 1 175 ? -1.131 -1.772 21.896 1.00 90.94 175 ASN A N 1
ATOM 1376 C CA . ASN A 1 175 ? 0.267 -1.462 21.632 1.00 90.94 175 ASN A CA 1
ATOM 1377 C C . ASN A 1 175 ? 0.410 -0.772 20.271 1.00 90.94 175 ASN A C 1
ATOM 1379 O O . ASN A 1 175 ? 0.094 -1.366 19.237 1.00 90.94 175 ASN A O 1
ATOM 1383 N N . LEU A 1 176 ? 0.912 0.467 20.282 1.00 90.88 176 LEU A N 1
ATOM 1384 C CA . LEU A 1 176 ? 1.149 1.257 19.073 1.00 90.88 176 LEU A CA 1
ATOM 1385 C C . LEU A 1 176 ? 2.121 0.566 18.112 1.00 90.88 176 LEU A C 1
ATOM 1387 O O . LEU A 1 176 ? 1.918 0.622 16.903 1.00 90.88 176 LEU A O 1
ATOM 1391 N N . PHE A 1 177 ? 3.136 -0.125 18.638 1.00 92.75 177 PHE A N 1
ATOM 1392 C CA . PHE A 1 177 ? 4.115 -0.819 17.807 1.00 92.75 177 PHE A CA 1
ATOM 1393 C C . PHE A 1 177 ? 3.439 -1.872 16.926 1.00 92.75 177 PHE A C 1
ATOM 1395 O O . PHE A 1 177 ? 3.616 -1.846 15.717 1.00 92.75 177 PHE A O 1
ATOM 1402 N N . VAL A 1 178 ? 2.570 -2.709 17.503 1.00 93.44 178 VAL A N 1
ATOM 1403 C CA . VAL A 1 178 ? 1.825 -3.751 16.770 1.00 93.44 178 VAL A CA 1
ATOM 1404 C C . VAL A 1 178 ? 0.939 -3.153 15.676 1.00 93.44 178 VAL A C 1
ATOM 1406 O O . VAL A 1 178 ? 0.780 -3.745 14.615 1.00 93.44 178 VAL A O 1
ATOM 1409 N N . ILE A 1 179 ? 0.363 -1.974 15.915 1.00 93.62 179 ILE A N 1
ATOM 1410 C CA . ILE A 1 179 ? -0.507 -1.299 14.946 1.00 93.62 179 ILE A CA 1
ATOM 1411 C C . ILE A 1 179 ? 0.297 -0.819 13.735 1.00 93.62 179 ILE A C 1
ATOM 1413 O O . ILE A 1 179 ? -0.155 -0.973 12.603 1.00 93.62 179 ILE A O 1
ATOM 1417 N N . LEU A 1 180 ? 1.481 -0.252 13.975 1.00 93.25 180 LEU A N 1
ATOM 1418 C CA . LEU A 1 180 ? 2.328 0.320 12.930 1.00 93.25 180 LEU A CA 1
ATOM 1419 C C . LEU A 1 180 ? 3.127 -0.744 12.170 1.00 93.25 180 LEU A C 1
ATOM 1421 O O . LEU A 1 180 ? 3.216 -0.680 10.948 1.00 93.25 180 LEU A O 1
ATOM 1425 N N . THR A 1 181 ? 3.698 -1.724 12.874 1.00 95.19 181 THR A N 1
ATOM 1426 C CA . THR A 1 181 ? 4.561 -2.751 12.271 1.00 95.19 181 THR A CA 1
ATOM 1427 C C . THR A 1 181 ? 3.809 -4.011 11.873 1.00 95.19 181 THR A C 1
ATOM 1429 O O . THR A 1 181 ? 4.282 -4.739 11.008 1.00 95.19 181 THR A O 1
ATOM 1432 N N . GLY A 1 182 ? 2.623 -4.266 12.430 1.00 95.06 182 GLY A N 1
ATOM 1433 C CA . GLY A 1 182 ? 1.830 -5.458 12.125 1.00 95.06 182 GLY A CA 1
ATOM 1434 C C . GLY A 1 182 ? 1.576 -5.663 10.628 1.00 95.06 182 GLY A C 1
ATOM 1435 O O . GLY A 1 182 ? 1.827 -6.763 10.138 1.00 95.06 182 GLY A O 1
ATOM 1436 N N . PRO A 1 183 ? 1.137 -4.639 9.869 1.00 96.19 183 PRO A N 1
ATOM 1437 C CA . PRO A 1 183 ? 0.929 -4.789 8.431 1.00 96.19 183 PRO A CA 1
ATOM 1438 C C . PRO A 1 183 ? 2.231 -5.051 7.667 1.00 96.19 183 PRO A C 1
ATOM 1440 O O . PRO A 1 183 ? 2.235 -5.844 6.736 1.00 96.19 183 PRO A O 1
ATOM 1443 N N . PHE A 1 184 ? 3.351 -4.461 8.092 1.00 96.56 184 PHE A N 1
ATOM 1444 C CA . PHE A 1 184 ? 4.672 -4.744 7.522 1.00 96.56 184 PHE A CA 1
ATOM 1445 C C . PHE A 1 184 ? 5.114 -6.191 7.769 1.00 96.56 184 PHE A C 1
ATOM 1447 O O . PHE A 1 184 ? 5.502 -6.884 6.832 1.00 96.56 184 PHE A O 1
ATOM 1454 N N . VAL A 1 185 ? 4.979 -6.676 9.006 1.00 96.50 185 VAL A N 1
ATOM 1455 C CA . VAL A 1 185 ? 5.272 -8.073 9.359 1.00 96.50 185 VAL A CA 1
ATOM 1456 C C . VAL A 1 185 ? 4.384 -9.029 8.565 1.00 96.50 185 VAL A C 1
ATOM 1458 O O . VAL A 1 185 ? 4.875 -10.046 8.087 1.00 96.50 185 VAL A O 1
ATOM 1461 N N . TYR A 1 186 ? 3.105 -8.696 8.368 1.00 96.25 186 TYR A N 1
ATOM 1462 C CA . TYR A 1 186 ? 2.212 -9.488 7.522 1.00 96.25 186 TYR A CA 1
ATOM 1463 C C . TYR A 1 186 ? 2.744 -9.619 6.090 1.00 96.25 186 TYR A C 1
ATOM 1465 O O . TYR A 1 186 ? 2.844 -10.738 5.596 1.00 96.25 186 TYR A O 1
ATOM 1473 N N . VAL A 1 187 ? 3.117 -8.509 5.441 1.00 96.06 187 VAL A N 1
ATOM 1474 C CA . VAL A 1 187 ? 3.633 -8.543 4.061 1.00 96.06 187 VAL A CA 1
ATOM 1475 C C . VAL A 1 187 ? 4.915 -9.373 3.964 1.00 96.06 187 VAL A C 1
ATOM 1477 O O . VAL A 1 187 ? 5.056 -10.155 3.028 1.00 96.06 187 VAL A O 1
ATOM 1480 N N . LEU A 1 188 ? 5.818 -9.267 4.943 1.00 95.56 188 LEU A N 1
ATOM 1481 C CA . LEU A 1 188 ? 7.035 -10.085 4.982 1.00 95.56 188 LEU A CA 1
ATOM 1482 C C . LEU A 1 188 ? 6.739 -11.579 5.151 1.00 95.56 188 LEU A C 1
ATOM 1484 O O . LEU A 1 188 ? 7.321 -12.402 4.448 1.00 95.56 188 LEU A O 1
ATOM 1488 N N . LEU A 1 189 ? 5.841 -11.936 6.073 1.00 95.88 189 LEU A N 1
ATOM 1489 C CA . LEU A 1 189 ? 5.477 -13.332 6.313 1.00 95.88 189 LEU A CA 1
ATOM 1490 C C . LEU A 1 189 ? 4.764 -13.939 5.107 1.00 95.88 189 LEU A C 1
ATOM 1492 O O . LEU A 1 189 ? 5.077 -15.058 4.721 1.00 95.88 189 LEU A O 1
ATOM 1496 N N . GLU A 1 190 ? 3.843 -13.202 4.491 1.00 95.25 190 GLU A N 1
ATOM 1497 C CA . GLU A 1 190 ? 3.144 -13.636 3.281 1.00 95.25 190 GLU A CA 1
ATOM 1498 C C . GLU A 1 190 ? 4.126 -13.874 2.128 1.00 95.25 190 GLU A C 1
ATOM 1500 O O . GLU A 1 190 ? 4.100 -14.942 1.512 1.00 95.25 190 GLU A O 1
ATOM 1505 N N . ASN A 1 191 ? 5.055 -12.937 1.913 1.00 94.06 191 ASN A N 1
ATOM 1506 C CA . ASN A 1 191 ? 6.105 -13.059 0.907 1.00 94.06 191 ASN A CA 1
ATOM 1507 C C . ASN A 1 191 ? 6.974 -14.306 1.143 1.00 94.06 191 ASN A C 1
ATOM 1509 O O . ASN A 1 191 ? 7.194 -15.091 0.217 1.00 94.06 191 ASN A O 1
ATOM 1513 N N . PHE A 1 192 ? 7.416 -14.514 2.387 1.00 94.12 192 PHE A N 1
ATOM 1514 C CA . PHE A 1 192 ? 8.230 -15.663 2.773 1.00 94.12 192 PHE A CA 1
ATOM 1515 C C . PHE A 1 192 ? 7.475 -16.986 2.603 1.00 94.12 192 PHE A C 1
ATOM 1517 O O . PHE A 1 192 ? 8.014 -17.925 2.023 1.00 94.12 192 PHE A O 1
ATOM 1524 N N . CYS A 1 193 ? 6.217 -17.061 3.047 1.00 93.94 193 CYS A N 1
ATOM 1525 C CA . CYS A 1 193 ? 5.393 -18.263 2.926 1.00 93.94 193 CYS A CA 1
ATOM 1526 C C . CYS A 1 193 ? 5.256 -18.709 1.468 1.00 93.94 193 CYS A C 1
ATOM 1528 O O . CYS A 1 193 ? 5.544 -19.861 1.155 1.00 93.94 193 CYS A O 1
ATOM 1530 N N . TRP A 1 194 ? 4.869 -17.810 0.562 1.00 92.81 194 TRP A N 1
ATOM 1531 C CA . TRP A 1 194 ? 4.745 -18.163 -0.855 1.00 92.81 194 TRP A CA 1
ATOM 1532 C C . TRP A 1 194 ? 6.078 -18.519 -1.505 1.00 92.81 194 TRP A C 1
ATOM 1534 O O . TRP A 1 194 ? 6.106 -19.408 -2.353 1.00 92.81 194 TRP A O 1
ATOM 1544 N N . SER A 1 195 ? 7.167 -17.861 -1.098 1.00 90.06 195 SER A N 1
ATOM 1545 C CA . SER A 1 195 ? 8.518 -18.185 -1.565 1.00 90.06 195 SER A CA 1
ATOM 1546 C C . SER A 1 195 ? 8.913 -19.619 -1.188 1.00 90.06 195 SER A C 1
ATOM 1548 O O . SER A 1 195 ? 9.321 -20.395 -2.047 1.00 90.06 195 SER A O 1
ATOM 1550 N N . VAL A 1 196 ? 8.665 -20.034 0.061 1.00 94.12 196 VAL A N 1
ATOM 1551 C CA . VAL A 1 196 ? 8.928 -21.411 0.525 1.00 94.12 196 VAL A CA 1
ATOM 1552 C C . VAL A 1 196 ? 8.120 -22.453 -0.258 1.00 94.12 196 VAL A C 1
ATOM 1554 O O . VAL A 1 196 ? 8.614 -23.550 -0.507 1.00 94.12 196 VAL A O 1
ATOM 1557 N N . PHE A 1 197 ? 6.899 -22.120 -0.682 1.00 91.62 197 PHE A N 1
ATOM 1558 C CA . PHE A 1 197 ? 6.073 -23.008 -1.508 1.00 91.62 197 PHE A CA 1
ATOM 1559 C C . PHE A 1 197 ? 6.409 -22.966 -3.009 1.00 91.62 197 PHE A C 1
ATOM 1561 O O . PHE A 1 197 ? 5.762 -23.669 -3.784 1.00 91.62 197 PHE A O 1
ATOM 1568 N N . GLY A 1 198 ? 7.373 -22.147 -3.448 1.00 89.62 198 GLY A N 1
ATOM 1569 C CA . GLY A 1 198 ? 7.686 -21.954 -4.871 1.00 89.62 198 GLY A CA 1
ATOM 1570 C C . GLY A 1 198 ? 6.565 -21.259 -5.657 1.00 89.62 198 GLY A C 1
ATOM 1571 O O . GLY A 1 198 ? 6.490 -21.356 -6.879 1.00 89.62 198 GLY A O 1
ATOM 1572 N N . LEU A 1 199 ? 5.664 -20.564 -4.961 1.00 90.56 199 LEU A N 1
ATOM 1573 C CA . LEU A 1 199 ? 4.465 -19.916 -5.501 1.00 90.56 199 LEU A CA 1
ATOM 1574 C C . LEU A 1 199 ? 4.627 -18.391 -5.536 1.00 90.56 199 LEU A C 1
ATOM 1576 O O . LEU A 1 199 ? 3.722 -17.614 -5.234 1.00 90.56 199 LEU A O 1
ATOM 1580 N N . GLU A 1 200 ? 5.813 -17.970 -5.952 1.00 88.50 200 GLU A N 1
ATOM 1581 C CA . GLU A 1 200 ? 6.279 -16.588 -5.991 1.00 88.50 200 GLU A CA 1
ATOM 1582 C C . GLU A 1 200 ? 5.358 -15.624 -6.749 1.00 88.50 200 GLU A C 1
ATOM 1584 O O . GLU A 1 200 ? 5.213 -14.464 -6.364 1.00 88.50 200 GLU A O 1
ATOM 1589 N N . LYS A 1 201 ? 4.671 -16.112 -7.783 1.00 88.75 201 LYS A N 1
ATOM 1590 C CA . LYS A 1 201 ? 3.725 -15.330 -8.587 1.00 88.75 201 LYS A CA 1
ATOM 1591 C C . LYS A 1 201 ? 2.465 -14.881 -7.839 1.00 88.75 201 LYS A C 1
ATOM 1593 O O . LYS A 1 201 ? 1.724 -14.074 -8.384 1.00 88.75 201 LYS A O 1
ATOM 1598 N N . TYR A 1 202 ? 2.182 -15.422 -6.651 1.00 91.06 202 TYR A N 1
ATOM 1599 C CA . TYR A 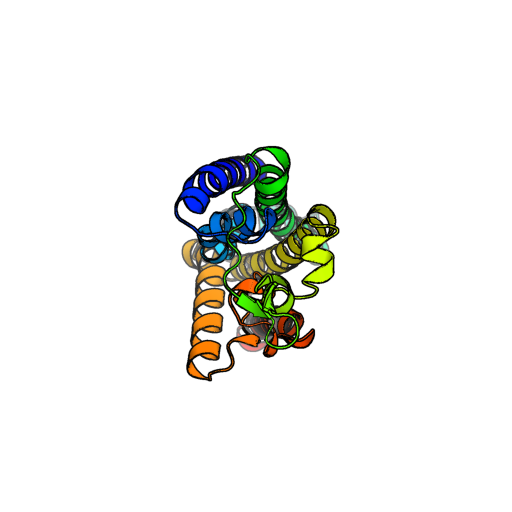1 202 ? 0.966 -15.112 -5.886 1.00 91.06 202 TYR A CA 1
ATOM 1600 C C . TYR A 1 202 ? 1.189 -14.165 -4.703 1.00 91.06 202 TYR A C 1
ATOM 1602 O O . TYR A 1 202 ? 0.218 -13.812 -4.030 1.00 91.06 202 TYR A O 1
ATOM 1610 N N . ARG A 1 203 ? 2.437 -13.734 -4.485 1.00 93.00 203 ARG A N 1
ATOM 1611 C CA . ARG A 1 203 ? 2.840 -12.817 -3.412 1.00 93.00 203 ARG A CA 1
ATOM 1612 C C . ARG A 1 203 ? 2.152 -11.462 -3.549 1.00 93.00 203 ARG A C 1
ATOM 1614 O O . ARG A 1 203 ? 2.076 -10.908 -4.647 1.00 93.00 203 ARG A O 1
ATOM 1621 N N . LEU A 1 204 ? 1.780 -10.848 -2.427 1.00 94.19 204 LEU A N 1
ATOM 1622 C CA . LEU A 1 204 ? 1.294 -9.463 -2.405 1.00 94.19 204 LEU A CA 1
ATOM 1623 C C . LEU A 1 204 ? 2.337 -8.487 -2.961 1.00 94.19 204 LEU A C 1
ATOM 1625 O O . LEU A 1 204 ? 1.984 -7.537 -3.652 1.00 94.19 204 LEU A O 1
ATOM 1629 N N . VAL A 1 205 ? 3.619 -8.740 -2.690 1.00 92.50 205 VAL A N 1
ATOM 1630 C CA . VAL A 1 205 ? 4.721 -7.920 -3.214 1.00 92.50 205 VAL A CA 1
ATOM 1631 C C . VAL A 1 205 ? 4.817 -8.030 -4.739 1.00 92.50 205 VAL A C 1
ATOM 1633 O O . VAL A 1 205 ? 5.074 -7.030 -5.387 1.00 92.50 205 VAL A O 1
ATOM 1636 N N . THR A 1 206 ? 4.524 -9.194 -5.327 1.00 9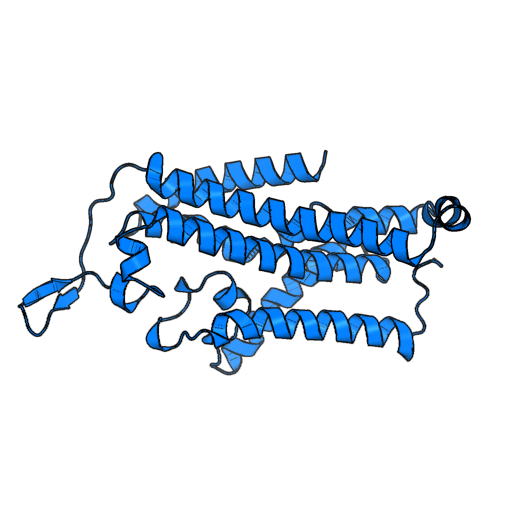0.19 206 THR A N 1
ATOM 1637 C CA . THR A 1 206 ? 4.471 -9.364 -6.791 1.00 90.19 206 THR A CA 1
ATOM 1638 C C . THR A 1 206 ? 3.236 -8.698 -7.398 1.00 90.19 206 THR A C 1
ATOM 1640 O O . THR A 1 206 ? 3.313 -8.125 -8.478 1.00 90.19 206 THR A O 1
ATOM 1643 N N . ALA A 1 207 ? 2.101 -8.696 -6.692 1.00 91.94 207 ALA A N 1
ATOM 1644 C CA . ALA A 1 207 ? 0.944 -7.899 -7.100 1.00 91.94 207 ALA A CA 1
ATOM 1645 C C . ALA A 1 207 ? 1.226 -6.385 -7.042 1.00 91.94 207 ALA A C 1
ATOM 1647 O O . ALA A 1 207 ? 0.605 -5.623 -7.780 1.00 91.94 207 ALA A O 1
ATOM 1648 N N . PHE A 1 208 ? 2.121 -5.952 -6.150 1.00 92.44 208 PHE A N 1
ATOM 1649 C CA . PHE A 1 208 ? 2.540 -4.560 -5.996 1.00 92.44 208 PHE A CA 1
ATOM 1650 C C . PHE A 1 208 ? 3.587 -4.146 -7.035 1.00 92.44 208 PHE A C 1
ATOM 1652 O O . PHE A 1 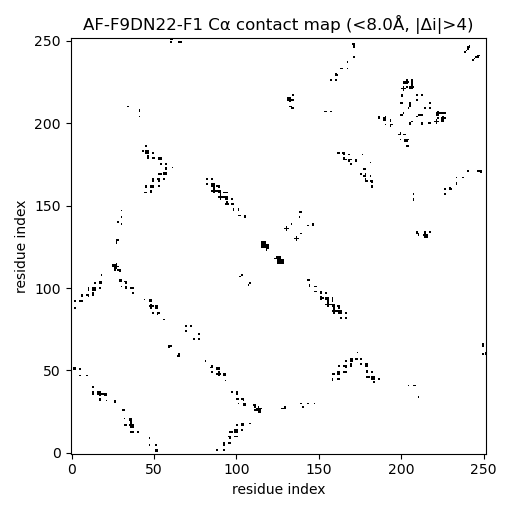208 ? 3.422 -3.107 -7.670 1.00 92.44 208 PHE A O 1
ATOM 1659 N N . GLU A 1 209 ? 4.625 -4.960 -7.221 1.00 90.00 209 GLU A N 1
ATOM 1660 C CA . GLU A 1 209 ? 5.679 -4.795 -8.219 1.00 90.00 209 GLU A CA 1
ATOM 1661 C C . GLU A 1 209 ? 5.825 -6.086 -9.041 1.00 90.00 209 GLU A C 1
ATOM 1663 O O . GLU A 1 209 ? 6.451 -7.052 -8.586 1.00 90.00 209 GLU A O 1
ATOM 1668 N N . PRO A 1 210 ? 5.248 -6.129 -10.252 1.00 85.56 210 PRO A N 1
ATOM 1669 C CA . PRO A 1 210 ? 5.277 -7.331 -11.071 1.00 85.56 210 PRO A CA 1
ATOM 1670 C C . PRO A 1 210 ? 6.658 -7.663 -11.643 1.00 85.56 210 PRO A C 1
ATOM 1672 O O . PRO A 1 210 ? 6.931 -8.838 -11.870 1.00 85.56 210 PRO A O 1
ATOM 1675 N N . SER A 1 211 ? 7.550 -6.680 -11.816 1.00 80.81 211 SER A N 1
ATOM 1676 C CA . SER A 1 211 ? 8.889 -6.894 -12.392 1.00 80.81 211 SER A CA 1
ATOM 1677 C C . SER A 1 211 ? 9.839 -7.718 -11.511 1.00 80.81 211 SER A C 1
ATOM 1679 O O . SER A 1 211 ? 10.907 -8.132 -11.953 1.00 80.81 211 SER A O 1
ATOM 1681 N N . LEU A 1 212 ? 9.427 -8.054 -10.283 1.00 79.38 212 LEU A N 1
ATOM 1682 C CA . LEU A 1 212 ? 10.162 -8.953 -9.386 1.00 79.38 212 LEU A CA 1
ATOM 1683 C C . LEU A 1 212 ? 10.141 -10.427 -9.822 1.00 79.38 212 LEU A C 1
ATOM 1685 O O . LEU A 1 212 ? 10.885 -11.235 -9.265 1.00 79.38 212 LEU A O 1
ATOM 1689 N N . VAL A 1 213 ? 9.256 -10.810 -10.746 1.00 80.94 213 VAL A N 1
ATOM 1690 C CA . VAL A 1 213 ? 9.117 -12.188 -11.240 1.00 80.94 213 VAL A CA 1
ATOM 1691 C C . VAL A 1 213 ? 9.109 -12.180 -12.767 1.00 80.94 213 VAL A C 1
ATOM 1693 O O . VAL A 1 213 ? 8.643 -11.237 -13.395 1.00 80.94 213 VAL A O 1
ATOM 1696 N N . TRP A 1 214 ? 9.602 -13.256 -13.377 1.00 70.00 214 TRP A N 1
ATOM 1697 C CA . TRP A 1 214 ? 9.538 -13.456 -14.825 1.00 70.00 214 TRP A CA 1
ATOM 1698 C C . TRP A 1 214 ? 8.090 -13.449 -15.343 1.00 70.00 214 TRP A C 1
ATOM 1700 O O . TRP A 1 214 ? 7.218 -14.109 -14.772 1.00 70.00 214 TRP A O 1
ATOM 1710 N N . VAL A 1 215 ? 7.834 -12.750 -16.454 1.00 66.81 215 VAL A N 1
ATOM 1711 C CA . VAL A 1 215 ? 6.473 -12.515 -16.987 1.00 66.81 215 VAL A CA 1
ATOM 1712 C C . VAL A 1 215 ? 5.765 -13.770 -17.441 1.00 66.81 215 VAL A C 1
ATOM 1714 O O . VAL A 1 215 ? 4.550 -13.847 -17.305 1.00 66.81 215 VAL A O 1
ATOM 1717 N N . GLU A 1 216 ? 6.499 -14.777 -17.903 1.00 67.31 216 GLU A N 1
ATOM 1718 C CA . GLU A 1 216 ? 5.939 -16.080 -18.281 1.00 67.31 216 GLU A CA 1
ATOM 1719 C C . GLU A 1 216 ? 5.138 -16.721 -17.133 1.00 67.31 216 GLU A C 1
ATOM 1721 O O . GLU A 1 216 ? 4.193 -17.478 -17.358 1.00 67.31 216 GLU A O 1
ATOM 1726 N N . ALA A 1 217 ? 5.481 -16.388 -15.884 1.00 66.31 217 ALA A N 1
ATOM 1727 C CA . ALA A 1 217 ? 4.782 -16.858 -14.697 1.00 66.31 217 ALA A CA 1
ATOM 1728 C C . ALA A 1 217 ? 3.626 -15.940 -14.257 1.00 66.31 217 ALA A C 1
ATOM 1730 O O . ALA A 1 217 ? 2.838 -16.339 -13.389 1.00 66.31 217 ALA A O 1
ATOM 1731 N N . ILE A 1 218 ? 3.514 -14.729 -14.814 1.00 75.56 218 ILE A N 1
ATOM 1732 C CA . ILE A 1 218 ? 2.557 -13.716 -14.375 1.00 75.56 218 ILE A CA 1
ATOM 1733 C C . ILE A 1 218 ? 1.288 -13.772 -15.219 1.00 75.56 218 ILE A C 1
ATOM 1735 O O . ILE A 1 218 ? 1.287 -13.724 -16.442 1.00 75.56 218 ILE A O 1
ATOM 1739 N N . SER A 1 219 ? 0.161 -13.839 -14.524 1.00 81.06 219 SER A N 1
ATOM 1740 C CA . SER A 1 219 ? -1.171 -13.760 -15.119 1.00 81.06 219 SER A CA 1
ATOM 1741 C C . SER A 1 219 ? -2.007 -12.749 -14.346 1.00 81.06 219 SER A C 1
ATOM 1743 O O . SER A 1 219 ? -1.618 -12.304 -13.266 1.00 81.06 219 SER A O 1
ATOM 1745 N N . TRP A 1 220 ? -3.207 -12.436 -14.832 1.00 80.81 220 TRP A N 1
ATOM 1746 C CA . TRP A 1 220 ? -4.149 -11.596 -14.084 1.00 80.81 220 TRP A CA 1
ATOM 1747 C C . TRP A 1 220 ? -4.410 -12.122 -12.656 1.00 80.81 220 TRP A C 1
ATOM 1749 O O . TRP A 1 220 ? -4.656 -11.336 -11.744 1.00 80.81 220 TRP A O 1
ATOM 1759 N N . THR A 1 221 ? -4.294 -13.440 -12.432 1.00 85.81 221 THR A N 1
ATOM 1760 C CA . THR A 1 221 ? -4.460 -14.037 -11.098 1.00 85.81 221 THR A CA 1
ATOM 1761 C C . THR A 1 221 ? -3.385 -13.577 -10.115 1.00 85.81 221 THR A C 1
ATOM 1763 O O . THR A 1 221 ? -3.706 -13.318 -8.960 1.00 85.81 221 THR A O 1
ATOM 1766 N N . SER A 1 222 ? -2.150 -13.372 -10.574 1.00 87.88 222 SER A N 1
ATOM 1767 C CA . SER A 1 222 ? -1.024 -12.896 -9.761 1.00 87.88 222 SER A CA 1
ATOM 1768 C C . SER A 1 222 ? -1.281 -11.532 -9.125 1.00 87.88 222 SER A C 1
ATOM 1770 O O . SER A 1 222 ? -0.879 -11.292 -7.990 1.00 87.88 222 SER A O 1
ATOM 1772 N N . PHE A 1 223 ? -2.007 -10.652 -9.819 1.00 88.69 223 PHE A N 1
ATOM 1773 C CA . PHE A 1 223 ? -2.383 -9.343 -9.283 1.00 88.69 223 PHE A CA 1
ATOM 1774 C C . PHE A 1 223 ? -3.465 -9.442 -8.213 1.00 88.69 223 PHE A C 1
ATOM 1776 O O . PHE A 1 223 ? -3.501 -8.640 -7.288 1.00 88.69 223 PHE A O 1
ATOM 1783 N N . VAL A 1 224 ? -4.367 -10.414 -8.324 1.00 91.06 224 VAL A N 1
ATOM 1784 C CA . VAL A 1 224 ? -5.566 -10.476 -7.483 1.00 91.06 224 VAL A CA 1
ATOM 1785 C C . VAL A 1 224 ? -5.337 -11.305 -6.219 1.00 91.06 224 VAL A C 1
ATOM 1787 O O . VAL A 1 224 ? -5.894 -10.977 -5.171 1.00 91.06 224 VAL A O 1
ATOM 1790 N N . THR A 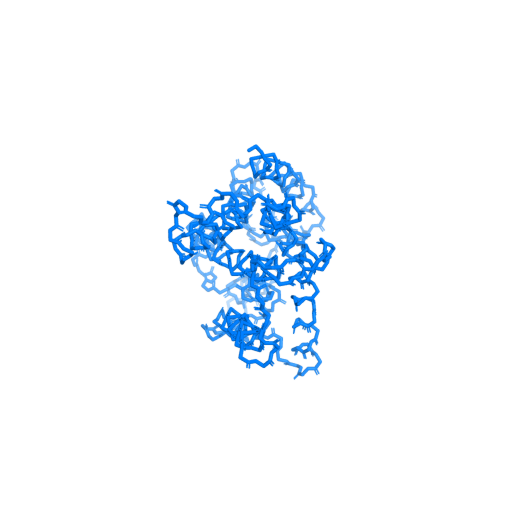1 225 ? -4.507 -12.349 -6.268 1.00 92.31 225 THR A N 1
ATOM 1791 C CA . THR A 1 225 ? -4.354 -13.303 -5.154 1.00 92.31 225 THR A CA 1
ATOM 1792 C C . THR A 1 225 ? -3.852 -12.662 -3.869 1.00 92.31 225 THR A C 1
ATOM 1794 O O . THR A 1 225 ? -4.468 -12.861 -2.823 1.00 92.31 225 THR A O 1
ATOM 1797 N N . GLY A 1 226 ? -2.783 -11.864 -3.933 1.00 93.31 226 GLY A N 1
ATOM 1798 C CA . GLY A 1 226 ? -2.218 -11.195 -2.758 1.00 93.31 226 GLY A CA 1
ATOM 1799 C C . GLY A 1 226 ? -3.224 -10.252 -2.079 1.00 93.31 226 GLY A C 1
ATOM 1800 O O . GLY A 1 226 ? -3.503 -10.408 -0.885 1.00 93.31 226 GLY A O 1
ATOM 1801 N N . PRO A 1 227 ? -3.833 -9.300 -2.815 1.00 95.38 227 PRO A N 1
ATOM 1802 C CA . PRO A 1 227 ? -4.871 -8.416 -2.281 1.00 95.38 227 PRO A CA 1
ATOM 1803 C C . PRO A 1 227 ? -6.090 -9.157 -1.718 1.00 95.38 227 PRO A C 1
ATOM 1805 O O . PRO A 1 227 ? -6.602 -8.779 -0.662 1.00 95.38 227 PRO A O 1
ATOM 1808 N N . VAL A 1 228 ? -6.545 -10.228 -2.377 1.00 95.94 228 VAL A N 1
ATOM 1809 C CA . VAL A 1 228 ? -7.663 -11.050 -1.886 1.00 95.94 228 VAL A CA 1
ATOM 1810 C C . VAL A 1 228 ? -7.292 -11.771 -0.593 1.00 95.94 228 VAL A C 1
ATOM 1812 O O . VAL A 1 228 ? -8.078 -11.749 0.353 1.00 95.94 228 VAL A O 1
ATOM 1815 N N . LEU A 1 229 ? -6.094 -12.353 -0.501 1.00 95.88 229 LEU A N 1
ATOM 1816 C CA . LEU A 1 229 ? -5.612 -12.984 0.728 1.00 95.88 229 LEU A CA 1
ATOM 1817 C C . LEU A 1 229 ? -5.557 -11.974 1.882 1.00 95.88 229 LEU A C 1
ATOM 1819 O O . LEU A 1 229 ? -6.049 -12.258 2.974 1.00 95.88 229 LEU A O 1
ATOM 1823 N N . LEU A 1 230 ? -5.046 -10.766 1.627 1.00 96.62 230 LEU A N 1
ATOM 1824 C CA . LEU A 1 230 ? -5.025 -9.681 2.610 1.00 96.62 230 LEU A CA 1
ATOM 1825 C C . LEU A 1 230 ? -6.442 -9.307 3.079 1.00 96.62 230 LEU A C 1
ATOM 1827 O O . LEU A 1 230 ? -6.675 -9.170 4.281 1.00 96.62 230 LEU A O 1
ATOM 1831 N N . LEU A 1 231 ? -7.409 -9.196 2.166 1.00 96.06 231 LEU A N 1
ATOM 1832 C CA . LEU A 1 231 ? -8.813 -8.960 2.520 1.00 96.06 231 LEU A CA 1
ATOM 1833 C C . LEU A 1 231 ? -9.388 -10.085 3.387 1.00 96.06 231 LEU A C 1
ATOM 1835 O O . LEU A 1 231 ? -10.058 -9.805 4.384 1.00 96.06 231 LEU A O 1
ATOM 1839 N N . LEU A 1 232 ? -9.105 -11.346 3.055 1.00 96.12 232 LEU A N 1
ATOM 1840 C CA . LEU A 1 232 ? -9.532 -12.497 3.856 1.00 96.12 232 LEU A CA 1
ATOM 1841 C C . LEU A 1 232 ? -8.929 -12.462 5.263 1.00 96.12 232 LEU A C 1
ATOM 1843 O O . LEU A 1 232 ? -9.638 -12.730 6.232 1.00 96.12 232 LEU A O 1
ATOM 1847 N N . VAL A 1 233 ? -7.663 -12.067 5.400 1.00 95.62 233 VAL A N 1
ATOM 1848 C CA . VAL A 1 233 ? -6.988 -11.912 6.699 1.00 95.62 233 VAL A CA 1
ATOM 1849 C C . VAL A 1 233 ? -7.618 -10.786 7.518 1.00 95.62 233 VAL A C 1
ATOM 1851 O O . VAL A 1 233 ? -7.907 -10.976 8.701 1.00 95.62 233 VAL A O 1
ATOM 1854 N N . ILE A 1 234 ? -7.908 -9.640 6.895 1.00 95.31 234 ILE A N 1
ATOM 1855 C CA . ILE A 1 234 ? -8.607 -8.519 7.541 1.00 95.31 234 ILE A CA 1
ATOM 1856 C C . ILE A 1 234 ? -9.984 -8.969 8.051 1.00 95.31 234 ILE A C 1
ATOM 1858 O O . ILE A 1 234 ? -10.322 -8.750 9.219 1.00 95.31 234 ILE A O 1
ATOM 1862 N N . LEU A 1 235 ? -10.779 -9.621 7.197 1.00 94.12 235 LEU A N 1
ATOM 1863 C CA . LEU A 1 235 ? -12.113 -10.113 7.547 1.00 94.12 235 LEU A CA 1
ATOM 1864 C C . LEU A 1 235 ? -12.053 -11.188 8.637 1.00 94.12 235 LEU A C 1
ATOM 1866 O O . LEU A 1 235 ? -12.810 -11.119 9.606 1.00 94.12 235 LEU A O 1
ATOM 1870 N N . GLY A 1 236 ? -11.129 -12.141 8.517 1.00 93.12 236 GLY A N 1
ATOM 1871 C CA . GLY A 1 236 ? -10.901 -13.193 9.503 1.00 93.12 236 GLY A CA 1
ATOM 1872 C C . GLY A 1 236 ? -10.546 -12.621 10.872 1.00 93.12 236 GLY A C 1
ATOM 1873 O O . GLY A 1 236 ? -11.152 -13.001 11.874 1.00 93.12 236 GLY A O 1
ATOM 1874 N N . TYR A 1 237 ? -9.648 -11.634 10.922 1.00 92.19 237 TYR A N 1
ATOM 1875 C CA . TYR A 1 237 ? -9.279 -10.958 12.165 1.00 92.19 237 TYR A CA 1
ATOM 1876 C C . TYR A 1 237 ? -10.454 -10.187 12.784 1.00 92.19 237 TYR A C 1
ATOM 1878 O O . TYR A 1 237 ? -10.685 -10.273 13.994 1.00 92.19 237 TYR A O 1
ATOM 1886 N N . LEU A 1 238 ? -11.242 -9.474 11.968 1.00 90.50 238 LEU A N 1
ATOM 1887 C CA . LEU A 1 238 ? -12.453 -8.785 12.425 1.00 90.50 238 LEU A CA 1
ATOM 1888 C C . LEU A 1 238 ? -13.475 -9.759 13.019 1.00 90.50 238 LEU A C 1
ATOM 1890 O O . LEU A 1 238 ? -14.030 -9.492 14.087 1.00 90.50 238 LEU A O 1
ATOM 1894 N N . VAL A 1 239 ? -13.719 -10.890 12.354 1.00 89.69 239 VAL A N 1
ATOM 1895 C CA . VAL A 1 239 ? -14.635 -11.933 12.837 1.00 89.69 239 VAL A CA 1
ATOM 1896 C C . VAL A 1 239 ? -14.109 -12.555 14.126 1.00 89.69 239 VAL A C 1
ATOM 1898 O O . VAL A 1 239 ? -14.872 -12.668 15.085 1.00 89.69 239 VAL A O 1
ATOM 1901 N N . TYR A 1 240 ? -12.818 -12.888 14.188 1.00 89.44 240 TYR A N 1
ATOM 1902 C CA . TYR A 1 240 ? -12.174 -13.445 15.377 1.00 89.44 240 TYR A CA 1
ATOM 1903 C C . TYR A 1 240 ? -12.332 -12.521 16.590 1.00 89.44 240 TYR A C 1
ATOM 1905 O O . TYR A 1 240 ? -12.850 -12.926 17.634 1.00 89.44 240 TYR A O 1
ATOM 1913 N N . LYS A 1 241 ? -11.975 -11.241 16.451 1.00 86.69 241 LYS A N 1
ATOM 1914 C CA . LYS A 1 241 ? -12.085 -10.279 17.556 1.00 86.69 241 LYS A CA 1
ATOM 1915 C C . LYS A 1 241 ? -13.527 -10.013 17.970 1.00 86.69 241 LYS A C 1
ATOM 1917 O O . LYS A 1 241 ? -13.796 -9.888 19.164 1.00 86.69 241 LYS A O 1
ATOM 1922 N N . ARG A 1 242 ? -14.452 -9.953 17.009 1.00 82.31 242 ARG A N 1
ATOM 1923 C CA . ARG A 1 242 ? -15.854 -9.619 17.274 1.00 82.31 242 ARG A CA 1
ATOM 1924 C C . ARG A 1 242 ? -16.665 -10.784 17.835 1.00 82.31 242 ARG A C 1
ATOM 1926 O O . ARG A 1 242 ? -17.472 -10.547 18.722 1.00 82.31 242 ARG A O 1
ATOM 1933 N N . LYS A 1 243 ? -16.511 -11.995 17.290 1.00 79.00 243 LYS A N 1
ATOM 1934 C CA . LYS A 1 243 ? -17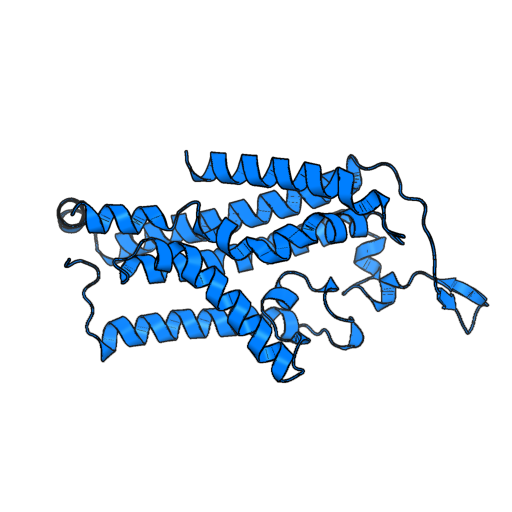.351 -13.155 17.642 1.00 79.00 243 LYS A CA 1
ATOM 1935 C C . LYS A 1 243 ? -16.725 -14.084 18.675 1.00 79.00 243 LYS A C 1
ATOM 1937 O O . LYS A 1 243 ? -17.467 -14.693 19.431 1.00 79.00 243 LYS A O 1
ATOM 1942 N N . ILE A 1 244 ? -15.399 -14.227 18.682 1.00 72.56 244 ILE A N 1
ATOM 1943 C CA . ILE A 1 244 ? -14.721 -15.202 19.551 1.00 72.56 244 ILE A CA 1
ATOM 1944 C C . ILE A 1 2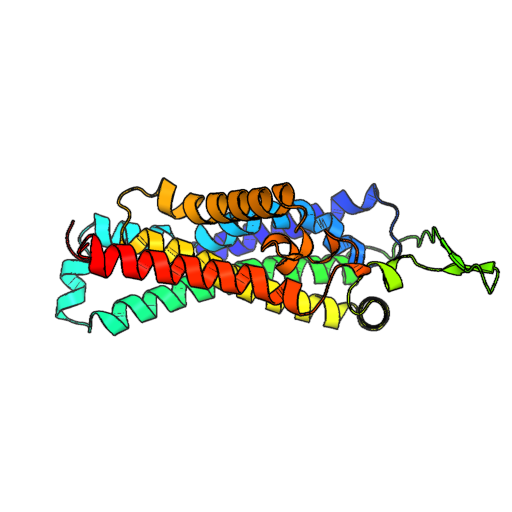44 ? -14.237 -14.513 20.823 1.00 72.56 244 ILE A C 1
ATOM 1946 O O . ILE A 1 244 ? -14.545 -14.952 21.924 1.00 72.56 244 ILE A O 1
ATOM 1950 N N . VAL A 1 245 ? -13.526 -13.394 20.679 1.00 74.75 245 VAL A N 1
ATOM 1951 C CA . VAL A 1 245 ? -12.952 -12.674 21.830 1.00 74.75 245 VAL A CA 1
ATOM 1952 C C . VAL A 1 245 ? -13.963 -11.716 22.483 1.00 74.75 245 VAL A C 1
ATOM 1954 O O . VAL A 1 245 ? -13.731 -11.253 23.593 1.00 74.75 245 VAL A O 1
ATOM 1957 N N . ASN A 1 246 ? -15.085 -11.406 21.817 1.00 73.94 246 ASN A N 1
ATOM 1958 C CA . ASN A 1 246 ? -16.054 -10.384 22.246 1.00 73.94 246 ASN A CA 1
ATOM 1959 C C . ASN A 1 246 ? -15.391 -9.039 22.608 1.00 73.94 246 ASN A C 1
ATOM 1961 O O . ASN A 1 246 ? -15.840 -8.321 23.504 1.00 73.94 246 ASN A O 1
ATOM 1965 N N . ALA A 1 247 ? -14.311 -8.685 21.903 1.00 70.56 247 ALA A N 1
ATOM 1966 C CA . ALA A 1 247 ? -13.554 -7.476 22.186 1.00 70.56 247 ALA A CA 1
ATOM 1967 C C . ALA A 1 247 ? -14.413 -6.239 21.893 1.00 70.56 247 ALA A C 1
ATOM 1969 O O . ALA A 1 247 ? -14.878 -6.030 20.767 1.00 70.56 247 ALA A O 1
ATOM 1970 N N . ARG A 1 248 ? -14.616 -5.395 22.907 1.00 69.50 248 ARG A N 1
ATOM 1971 C CA . ARG A 1 248 ? -15.328 -4.128 22.749 1.00 69.50 248 ARG A CA 1
ATOM 1972 C C . ARG A 1 248 ? -14.360 -3.081 22.208 1.00 69.50 248 ARG A C 1
ATOM 1974 O O . ARG A 1 248 ? -13.349 -2.776 22.822 1.00 69.50 248 ARG A O 1
ATOM 1981 N N . ILE A 1 249 ? -14.699 -2.502 21.058 1.00 67.06 249 ILE A N 1
ATOM 1982 C CA . ILE A 1 249 ? -13.904 -1.448 20.397 1.00 67.06 249 ILE A CA 1
ATOM 1983 C C . ILE A 1 249 ? -13.775 -0.195 21.293 1.00 67.06 249 ILE A C 1
ATOM 1985 O O . ILE A 1 249 ? -12.817 0.571 21.174 1.00 67.06 249 ILE A O 1
ATOM 1989 N N . TYR A 1 250 ? -14.744 -0.000 22.193 1.00 61.97 250 TYR A N 1
ATOM 1990 C CA . TYR A 1 250 ? -14.998 1.250 22.910 1.00 61.97 250 TYR A CA 1
ATOM 1991 C C . TYR A 1 250 ? -14.754 1.184 24.424 1.00 61.97 250 TYR A C 1
ATOM 1993 O O . TYR A 1 250 ? -15.028 2.160 25.108 1.00 61.97 250 TYR A O 1
ATOM 2001 N N . GLU A 1 251 ? -14.262 0.061 24.946 1.00 54.28 251 GLU A N 1
ATOM 2002 C CA . GLU A 1 251 ? -13.871 -0.063 26.354 1.00 54.28 251 GLU A CA 1
ATOM 2003 C C . GLU A 1 251 ? -12.358 -0.319 26.401 1.00 54.28 251 GLU A C 1
ATOM 2005 O O . GLU A 1 251 ? -11.845 -1.160 25.655 1.00 54.28 251 GLU A O 1
ATOM 2010 N N . LEU A 1 252 ? -11.651 0.476 27.208 1.00 49.88 252 LEU A N 1
ATOM 2011 C CA . LEU A 1 252 ? -10.272 0.240 27.636 1.00 49.88 252 LEU A CA 1
ATOM 2012 C C . LEU A 1 252 ? -10.297 -0.156 29.105 1.00 49.88 252 LEU A C 1
ATOM 2014 O O . LEU A 1 252 ? -11.040 0.518 29.855 1.00 49.88 252 LEU A O 1
#

Nearest PDB structures (foldseek):
  7znq-assembly1_y  TM=5.599E-01  e=3.894E-01  Stutzerimonas stutzeri ATCC 14405 = CCUG 16156
  6mi7-assembly1_G  TM=4.672E-01  e=5.500E-01  Escherichia coli K-12
  7r8c-assembly1_A  TM=5.480E-01  e=4.179E+00  Homo sapiens
  7r8d-assembly1_B  TM=5.324E-01  e=6.162E+00  Homo sapiens
  7r8e-assembly1_B  TM=5.754E-01  e=7.646E+00  Homo sapiens

Radius of gyration: 20.68 Å; Cα contacts (8 Å, |Δi|>4): 343; chains: 1; bounding box: 49×41×65 Å

pLDDT: mean 86.53, std 10.69, range [49.88, 97.56]

Solvent-accessible surface area (backbone atoms only — not comparable to full-atom values): 13071 Å² total; per-residue (Å²): 110,58,51,62,52,53,34,52,52,48,34,52,51,29,47,53,34,36,74,53,55,36,79,83,54,91,40,69,52,56,63,52,30,23,58,62,20,37,52,68,50,71,71,45,43,42,40,63,14,10,61,54,43,24,58,56,58,34,49,35,54,75,70,48,50,51,73,73,47,51,86,80,42,61,68,67,59,54,55,49,56,52,44,50,56,29,20,50,47,2,18,51,35,41,21,49,31,44,43,50,23,41,49,38,26,69,75,67,47,74,87,68,75,68,51,64,84,38,64,37,92,87,78,70,44,78,35,64,60,51,60,65,42,36,84,63,22,64,47,48,69,79,37,40,68,61,44,45,50,55,50,18,54,51,34,8,54,52,19,17,53,40,8,42,43,8,46,55,36,22,52,74,53,91,49,68,63,57,16,37,46,42,37,36,53,48,54,53,51,50,40,49,54,28,49,77,70,71,42,53,50,42,16,45,61,34,40,58,43,58,74,81,46,64,31,91,68,57,51,78,61,20,50,46,44,19,58,50,51,51,51,50,50,48,52,50,52,53,48,44,39,53,73,73,65,60,58,58,74,87,64,132

Foldseek 3Di:
DLLVVLLVVLQVQLLVLLQPQCVVDQDQDLQVSLVRSCVVVLQCLLLSLAVSQLCPLLVCQVVLVCVVCPVPDPPVVVLVVSLCVSLVSLLVSQLSSLLSSSCCSPPVDPGDDHDQDDADPPPRDGDHCQCFQDDPSVCCHPPVNVVSNVLSNLLSNLSSLSSSLLSLCSLFDNDSCCSSCVSSVVLVVQCVVCVVVVNNLQRCSCLNPVSVDGCVSHDPNSVVNHSVVSVVVSVVSVCCCVPPVVGDSNHD

Mean predicted aligned error: 6.53 Å